Protein AF-A0A0P7V518-F1 (afdb_monomer_lite)

Radius of gyration: 53.75 Å; chains: 1; bounding box: 128×60×140 Å

Foldseek 3Di:
DDDDDDDDDDDDDDDDDDDDDDDDDDDDDDDPPPPCPVVVVVVVVVVVVVVVVVVVVVVVVVVVVVVVVVVVVVVVVVVVVVVVVVVVVVVVVCCVVVQDPVRVVVVVVVVVVVVVVVVVVVVVVVVCVVVPDDDVVVVPPPPPPPDDPDDDDDDDDDDDDDDDDDDDDDPPPDPPPPFDAFDQDPPPRDGHGPPDQARPSRRHGDPD

InterPro domains:
  IPR001876 Zinc finger, RanBP2-type [PS01358] (183-202)
  IPR001876 Zinc finger, RanBP2-type [PS50199] (178-208)
  IPR001876 Zinc finger, RanBP2-type [SM00547] (181-205)
  IPR036443 Zinc finger, RanBP2-type superfamily [SSF90209] (179-206)

Organism: Scleropages formosus (NCBI:txid113540)

pLDDT: mean 72.88, std 23.43, range [31.88, 98.75]
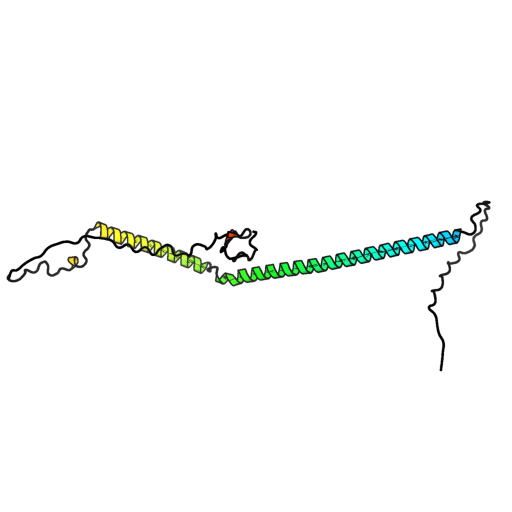
Secondary structure (DSSP, 8-state):
--------PPPPPPPPP-PPP----------S-TTTHHHHHHHHHHHHHHHHHHHHHHHHHHHHHHHHHHHHHHHHHHHHHHHHHHHHHHHHHGGGGS--HHHHHHHHHHHHHHHHHHHHHHHHHHHHHHT----TTGGG-TTTTSPPPSP-----------------------S----PPPEE-TTT--EE-TT-SB-TTT--B---

Sequence (208 aa):
MVDQSEHAATPAPILPISAFPGSVANKIDNVQRRSSSGCDDYAYTQALLLHQRARMERLMKELLLERQKLDQLKGEVNEMEYDALQRRFRRVNSSSLIPRPEEMTRLRGLNRQLQIDIDCTVKETDLLQSRGKFDPKAMNNFYDNIQPGPVVLPKPRKKDGGVSSMRAGRPGPQDEDFEGAQWSCESCTFLNHPALNRCEQCEMPRCT

Structure (mmCIF, N/CA/C/O backbone):
data_AF-A0A0P7V518-F1
#
_entry.id   AF-A0A0P7V518-F1
#
loop_
_atom_site.group_PDB
_atom_site.id
_atom_site.type_symbol
_atom_site.label_atom_id
_atom_site.label_alt_id
_atom_site.label_comp_id
_atom_site.label_asym_id
_atom_site.label_entity_id
_atom_site.label_seq_id
_atom_site.pdbx_PDB_ins_code
_atom_site.Cartn_x
_atom_site.Cartn_y
_atom_site.Cartn_z
_atom_site.occupancy
_atom_site.B_iso_or_equiv
_atom_site.auth_seq_id
_atom_site.auth_comp_id
_atom_site.auth_asym_id
_atom_site.auth_atom_id
_atom_site.pdbx_PDB_model_num
ATOM 1 N N . MET A 1 1 ? 48.181 38.743 -35.788 1.00 36.47 1 MET A N 1
ATOM 2 C CA . MET A 1 1 ? 48.530 37.348 -35.452 1.00 36.47 1 MET A CA 1
ATOM 3 C C . MET A 1 1 ? 47.292 36.512 -35.747 1.00 36.47 1 MET A C 1
ATOM 5 O O . MET A 1 1 ? 46.262 36.852 -35.190 1.00 36.47 1 MET A O 1
ATOM 9 N N . VAL A 1 2 ? 47.300 35.800 -36.883 1.00 37.12 2 VAL A N 1
ATOM 10 C CA . VAL A 1 2 ? 47.268 34.315 -36.995 1.00 37.12 2 VAL A CA 1
ATOM 11 C C . VAL A 1 2 ? 45.862 33.758 -36.689 1.00 37.12 2 VAL A C 1
ATOM 13 O O . VAL A 1 2 ? 45.317 34.110 -35.657 1.00 37.12 2 VAL A O 1
ATOM 16 N N . ASP A 1 3 ? 45.209 32.863 -37.425 1.00 39.12 3 ASP A N 1
ATOM 17 C CA . ASP A 1 3 ? 45.289 32.306 -38.780 1.00 39.12 3 ASP A CA 1
ATOM 18 C C . ASP A 1 3 ? 44.099 31.315 -38.914 1.00 39.12 3 ASP A C 1
ATOM 20 O O . ASP A 1 3 ? 43.620 30.806 -37.905 1.00 39.12 3 ASP A O 1
ATOM 24 N N . GLN A 1 4 ? 43.645 31.096 -40.148 1.00 40.00 4 GLN A N 1
ATOM 25 C CA . GLN A 1 4 ? 43.007 29.909 -40.749 1.00 40.00 4 GLN A CA 1
ATOM 26 C C . GLN A 1 4 ? 41.951 29.018 -40.033 1.00 40.00 4 GLN A C 1
ATOM 28 O O . GLN A 1 4 ? 42.143 28.416 -38.984 1.00 40.00 4 GLN A O 1
ATOM 33 N N . SER A 1 5 ? 40.840 28.874 -40.771 1.00 45.69 5 SER A N 1
ATOM 34 C CA . SER A 1 5 ? 40.034 27.672 -41.057 1.00 45.69 5 SER A CA 1
ATOM 35 C C . SER A 1 5 ? 40.571 26.305 -40.623 1.00 45.69 5 SER A C 1
ATOM 37 O O . SER A 1 5 ? 41.708 25.998 -40.951 1.00 45.69 5 SER A O 1
ATOM 39 N N . GLU A 1 6 ? 39.688 25.410 -40.153 1.00 41.41 6 GLU A N 1
ATOM 40 C CA . GLU A 1 6 ? 39.837 23.972 -40.427 1.00 41.41 6 GLU A CA 1
ATOM 41 C C . GLU A 1 6 ? 38.507 23.196 -40.343 1.00 41.41 6 GLU A C 1
ATOM 43 O O . GLU A 1 6 ? 37.750 23.261 -39.375 1.00 41.41 6 GLU A O 1
ATOM 48 N N . HIS A 1 7 ? 38.209 22.505 -41.444 1.00 45.53 7 HIS A N 1
ATOM 49 C CA . HIS A 1 7 ? 37.038 21.673 -41.683 1.00 45.53 7 HIS A CA 1
ATOM 50 C C . HIS A 1 7 ? 37.066 20.383 -40.853 1.00 45.53 7 HIS A C 1
ATOM 52 O O . HIS A 1 7 ? 38.125 19.844 -40.548 1.00 45.53 7 HIS A O 1
ATOM 58 N N . ALA A 1 8 ? 35.874 19.853 -40.560 1.00 44.69 8 ALA A N 1
ATOM 59 C CA . ALA A 1 8 ? 35.665 18.544 -39.951 1.00 44.69 8 ALA A CA 1
ATOM 60 C C . ALA A 1 8 ? 36.433 17.447 -40.713 1.00 44.69 8 ALA A C 1
ATOM 62 O O . ALA A 1 8 ? 36.041 17.039 -41.807 1.00 44.69 8 ALA A O 1
ATOM 63 N N . ALA A 1 9 ? 37.533 16.984 -40.123 1.00 41.50 9 ALA A N 1
ATOM 64 C CA . ALA A 1 9 ? 38.334 15.896 -40.651 1.00 41.50 9 ALA A CA 1
ATOM 65 C C . ALA A 1 9 ? 37.648 14.553 -40.361 1.00 41.50 9 ALA A C 1
ATOM 67 O O . ALA A 1 9 ? 37.420 14.175 -39.211 1.00 41.50 9 ALA A O 1
ATOM 68 N N . THR A 1 10 ? 37.324 13.821 -41.422 1.00 46.72 10 THR A N 1
ATOM 69 C CA . THR A 1 10 ? 36.982 12.397 -41.382 1.00 46.72 10 THR A CA 1
ATOM 70 C C . THR A 1 10 ? 38.139 11.625 -40.726 1.00 46.72 10 THR A C 1
ATOM 72 O O . THR A 1 10 ? 39.291 11.855 -41.103 1.00 46.72 10 THR A O 1
ATOM 75 N N . PRO A 1 11 ? 37.897 10.715 -39.763 1.00 50.91 11 PRO A N 1
ATOM 76 C CA . PRO A 1 11 ? 38.983 9.977 -39.124 1.00 50.91 11 PRO A CA 1
ATOM 77 C C . PRO A 1 11 ? 39.680 9.052 -40.133 1.00 50.91 11 PRO A C 1
ATOM 79 O O . PRO A 1 11 ? 39.029 8.410 -40.959 1.00 50.91 11 PRO A O 1
ATOM 82 N N . ALA A 1 12 ? 41.013 9.004 -40.066 1.00 51.59 12 ALA A N 1
ATOM 83 C CA . ALA A 1 12 ? 41.844 8.222 -40.977 1.00 51.59 12 ALA A CA 1
ATOM 84 C C . ALA A 1 12 ? 41.547 6.709 -40.871 1.00 51.59 12 ALA A C 1
ATOM 86 O O . ALA A 1 12 ? 41.342 6.199 -39.764 1.00 51.59 12 ALA A O 1
ATOM 87 N N . PRO A 1 13 ? 41.543 5.969 -41.996 1.00 47.56 13 PRO A N 1
ATOM 88 C CA . PRO A 1 13 ? 41.305 4.533 -41.992 1.00 47.56 13 PRO A CA 1
ATOM 89 C C . PRO A 1 13 ? 42.478 3.786 -41.346 1.00 47.56 13 PRO A C 1
ATOM 91 O O . PRO A 1 13 ? 43.646 4.038 -41.646 1.00 47.56 13 PRO A O 1
ATOM 94 N N . ILE A 1 14 ? 42.154 2.843 -40.463 1.00 54.78 14 ILE A N 1
ATOM 95 C CA . ILE A 1 14 ? 43.135 1.983 -39.798 1.00 54.78 14 ILE A CA 1
ATOM 96 C C . ILE A 1 14 ? 43.662 0.971 -40.821 1.00 54.78 14 ILE A C 1
ATOM 98 O O . ILE A 1 14 ? 42.887 0.233 -41.431 1.00 54.78 14 ILE A O 1
ATOM 102 N N . LEU A 1 15 ? 44.983 0.953 -41.016 1.00 57.69 15 LEU A N 1
ATOM 103 C CA . LEU A 1 15 ? 45.647 0.057 -41.961 1.00 57.69 15 LEU A CA 1
ATOM 104 C C . LEU A 1 15 ? 45.722 -1.383 -41.414 1.00 57.69 15 LEU A C 1
ATOM 106 O O . LEU A 1 15 ? 45.972 -1.569 -40.220 1.00 57.69 15 LEU A O 1
ATOM 110 N N . PRO A 1 16 ? 45.546 -2.409 -42.266 1.00 48.16 16 PRO A N 1
ATOM 111 C CA . PRO A 1 16 ? 45.663 -3.804 -41.858 1.00 48.16 16 PRO A CA 1
ATOM 112 C C . PRO A 1 16 ? 47.120 -4.189 -41.563 1.00 48.16 16 PRO A C 1
ATOM 114 O O . PRO A 1 16 ? 48.046 -3.794 -42.271 1.00 48.16 16 PRO A O 1
ATOM 117 N N . ILE A 1 17 ? 47.306 -4.994 -40.516 1.00 50.00 17 ILE A N 1
ATOM 118 C CA . ILE A 1 17 ? 48.605 -5.515 -40.075 1.00 50.00 17 ILE A CA 1
ATOM 119 C C . ILE A 1 17 ? 49.143 -6.476 -41.145 1.00 50.00 17 ILE A C 1
ATOM 121 O O . ILE A 1 17 ? 48.515 -7.487 -41.459 1.00 50.00 17 ILE A O 1
ATOM 125 N N . SER A 1 18 ? 50.308 -6.158 -41.710 1.00 46.97 18 SER A N 1
ATOM 126 C CA . SER A 1 18 ? 51.003 -6.970 -42.708 1.00 46.97 18 SER A CA 1
ATOM 127 C C . SER A 1 18 ? 51.513 -8.281 -42.098 1.00 46.97 18 SER A C 1
ATOM 129 O O . SER A 1 18 ? 52.390 -8.289 -41.236 1.00 46.97 18 SER A O 1
ATOM 131 N N . ALA A 1 19 ? 50.973 -9.408 -42.567 1.00 47.00 19 ALA A N 1
ATOM 132 C CA . ALA A 1 19 ? 51.514 -10.734 -42.286 1.00 47.00 19 ALA A CA 1
ATOM 133 C C . ALA A 1 19 ? 52.737 -11.019 -43.181 1.00 47.00 19 ALA A C 1
ATOM 135 O O . ALA A 1 19 ? 52.741 -10.714 -44.374 1.00 47.00 19 ALA A O 1
ATOM 136 N N . PHE A 1 20 ? 53.775 -11.595 -42.573 1.00 42.12 20 PHE A N 1
ATOM 137 C CA . PHE A 1 20 ? 55.051 -11.988 -43.179 1.00 42.12 20 PHE A CA 1
ATOM 138 C C . PHE A 1 20 ? 54.902 -12.961 -44.372 1.00 42.12 20 PHE A C 1
ATOM 140 O O . PHE A 1 20 ? 53.931 -13.719 -44.428 1.00 42.12 20 PHE A O 1
ATOM 147 N N . PRO A 1 21 ? 55.866 -12.991 -45.320 1.00 44.56 21 PRO A N 1
ATOM 148 C CA . PRO A 1 21 ? 55.728 -13.736 -46.566 1.00 44.56 21 PRO A CA 1
ATOM 149 C C . PRO A 1 21 ? 56.093 -15.217 -46.392 1.00 44.56 21 PRO A C 1
ATOM 151 O O . PRO A 1 21 ? 57.233 -15.563 -46.089 1.00 44.56 21 PRO A O 1
ATOM 154 N N . GLY A 1 22 ? 55.124 -16.094 -46.652 1.00 36.31 22 GLY A N 1
ATOM 155 C CA . GLY A 1 22 ? 55.308 -17.536 -46.794 1.00 36.31 22 GLY A CA 1
ATOM 156 C C . GLY A 1 22 ? 54.637 -18.018 -48.077 1.00 36.31 22 GLY A C 1
ATOM 157 O O . GLY A 1 22 ? 53.417 -18.007 -48.192 1.00 36.31 22 GLY A O 1
ATOM 158 N N . SER A 1 23 ? 55.465 -18.384 -49.050 1.00 43.69 23 SER A N 1
ATOM 159 C CA . SER A 1 23 ? 55.129 -18.907 -50.376 1.00 43.69 23 SER A CA 1
ATOM 160 C C . SER A 1 23 ? 54.177 -20.109 -50.347 1.00 43.69 23 SER A C 1
ATOM 162 O O . SER A 1 23 ? 54.466 -21.075 -49.653 1.00 43.69 23 SER A O 1
ATOM 164 N N . VAL A 1 24 ? 53.122 -20.087 -51.172 1.00 39.03 24 VAL A N 1
ATOM 165 C CA . VAL A 1 24 ? 52.715 -21.213 -52.038 1.00 39.03 24 VAL A CA 1
ATOM 166 C C . VAL A 1 24 ? 51.761 -20.708 -53.124 1.00 39.03 24 VAL A C 1
ATOM 168 O O . VAL A 1 24 ? 50.647 -20.260 -52.863 1.00 39.03 24 VAL A O 1
ATOM 171 N N . ALA A 1 25 ? 52.225 -20.779 -54.368 1.00 46.59 25 ALA A N 1
ATOM 172 C CA . ALA A 1 25 ? 51.421 -20.562 -55.558 1.00 46.59 25 ALA A CA 1
ATOM 173 C C . ALA A 1 25 ? 50.495 -21.764 -55.793 1.00 46.59 25 ALA A C 1
ATOM 175 O O . ALA A 1 25 ? 50.970 -22.894 -55.827 1.00 46.59 25 ALA A O 1
ATOM 176 N N . ASN A 1 26 ? 49.205 -21.521 -56.034 1.00 42.69 26 ASN A N 1
ATOM 177 C CA . ASN A 1 26 ? 48.362 -22.440 -56.795 1.00 42.69 26 ASN A CA 1
ATOM 178 C C . ASN A 1 26 ? 47.352 -21.656 -57.640 1.00 42.69 26 ASN A C 1
ATOM 180 O O . ASN A 1 26 ? 46.538 -20.883 -57.136 1.00 42.69 26 ASN A O 1
ATOM 184 N N . LYS A 1 27 ? 47.467 -21.860 -58.956 1.00 51.84 27 LYS A N 1
ATOM 185 C CA . LYS A 1 27 ? 46.549 -21.402 -59.999 1.00 51.84 27 LYS A CA 1
ATOM 186 C C . LYS A 1 27 ? 45.196 -22.092 -59.824 1.00 51.84 27 LYS A C 1
ATOM 188 O O . LYS A 1 27 ? 45.117 -23.311 -59.928 1.00 51.84 27 LYS A O 1
ATOM 193 N N . ILE A 1 28 ? 44.144 -21.300 -59.642 1.00 47.38 28 ILE A N 1
ATOM 194 C CA . ILE A 1 28 ? 42.779 -21.675 -60.015 1.00 47.38 28 ILE A CA 1
ATOM 195 C C . ILE A 1 28 ? 42.291 -20.574 -60.950 1.00 47.38 28 ILE A C 1
ATOM 197 O O . ILE A 1 28 ? 42.140 -19.416 -60.551 1.00 47.38 28 ILE A O 1
ATOM 201 N N . ASP A 1 29 ? 42.134 -20.952 -62.213 1.00 45.19 29 ASP A N 1
ATOM 202 C CA . ASP A 1 29 ? 41.640 -20.104 -63.281 1.00 45.19 29 ASP A CA 1
ATOM 203 C C . ASP A 1 29 ? 40.157 -19.766 -63.077 1.00 45.19 29 ASP A C 1
ATOM 205 O O . ASP A 1 29 ? 39.310 -20.622 -62.835 1.00 45.19 29 ASP A O 1
ATOM 209 N N . ASN A 1 30 ? 39.882 -18.476 -63.249 1.00 48.00 30 ASN A N 1
ATOM 210 C CA . ASN A 1 30 ? 38.660 -17.923 -63.813 1.00 48.00 30 ASN A CA 1
ATOM 211 C C . ASN A 1 30 ? 37.329 -18.141 -63.062 1.00 48.00 30 ASN A C 1
ATOM 213 O O . ASN A 1 30 ? 36.428 -18.845 -63.509 1.00 48.00 30 ASN A O 1
ATOM 217 N N . VAL A 1 31 ? 37.126 -17.338 -62.015 1.00 45.62 31 VAL A N 1
ATOM 218 C CA . VAL A 1 31 ? 35.856 -16.611 -61.894 1.00 45.62 31 VAL A CA 1
ATOM 219 C C . VAL A 1 31 ? 36.172 -15.136 -62.090 1.00 45.62 31 VAL A C 1
ATOM 221 O O . VAL A 1 31 ? 36.861 -14.515 -61.279 1.00 45.62 31 VAL A O 1
ATOM 224 N N . GLN A 1 32 ? 35.653 -14.590 -63.183 1.00 48.69 32 GLN A N 1
ATOM 225 C CA . GLN A 1 32 ? 35.438 -13.171 -63.441 1.00 48.69 32 GLN A CA 1
ATOM 226 C C . GLN A 1 32 ? 34.686 -12.526 -62.252 1.00 48.69 32 GLN A C 1
ATOM 228 O O . GLN A 1 32 ? 33.473 -12.351 -62.284 1.00 48.69 32 GLN A O 1
ATOM 233 N N . ARG A 1 33 ? 35.380 -12.241 -61.143 1.00 53.81 33 ARG A N 1
ATOM 234 C CA . ARG A 1 33 ? 34.836 -11.546 -59.955 1.00 53.81 33 ARG A CA 1
ATOM 235 C C . ARG A 1 33 ? 35.896 -10.706 -59.236 1.00 53.81 33 ARG A C 1
ATOM 237 O O . ARG A 1 33 ? 35.821 -10.459 -58.036 1.00 53.81 33 ARG A O 1
ATOM 244 N N . ARG A 1 34 ? 36.933 -10.271 -59.947 1.00 54.53 34 ARG A N 1
ATOM 245 C CA . ARG A 1 34 ? 38.082 -9.580 -59.344 1.00 54.53 34 ARG A CA 1
ATOM 246 C C . ARG A 1 34 ? 37.994 -8.073 -59.541 1.00 54.53 34 ARG A C 1
ATOM 248 O O . ARG A 1 34 ? 38.766 -7.479 -60.276 1.00 54.53 34 ARG A O 1
ATOM 255 N N . SER A 1 35 ? 37.004 -7.486 -58.875 1.00 48.03 35 SER A N 1
ATOM 256 C CA . SER A 1 35 ? 36.963 -6.069 -58.460 1.00 48.03 35 SER A CA 1
ATOM 257 C C . SER A 1 35 ? 36.000 -5.837 -57.272 1.00 48.03 35 SER A C 1
ATOM 259 O O . SER A 1 35 ? 36.037 -4.773 -56.674 1.00 48.03 35 SER A O 1
ATOM 261 N N . SER A 1 36 ? 35.178 -6.833 -56.888 1.00 54.94 36 SER A N 1
ATOM 262 C CA . SER A 1 36 ? 34.134 -6.718 -55.843 1.00 54.94 36 SER A CA 1
ATOM 263 C C . SER A 1 36 ? 34.546 -7.206 -54.446 1.00 54.94 36 SER A C 1
ATOM 265 O O . SER A 1 36 ? 33.966 -6.773 -53.461 1.00 54.94 36 SER A O 1
ATOM 267 N N . SER A 1 37 ? 35.555 -8.080 -54.325 1.00 58.03 37 SER A N 1
ATOM 268 C CA . SER A 1 37 ? 35.810 -8.819 -53.069 1.00 58.03 37 SER A CA 1
ATOM 269 C C . SER A 1 37 ? 36.068 -7.926 -51.848 1.00 58.03 37 SER A C 1
ATOM 271 O O . SER A 1 37 ? 35.628 -8.259 -50.759 1.00 58.03 37 SER A O 1
ATOM 273 N N . GLY A 1 38 ? 36.739 -6.782 -52.020 1.00 61.03 38 GLY A N 1
ATOM 274 C CA . GLY A 1 38 ? 36.937 -5.826 -50.923 1.00 61.03 38 GLY A CA 1
ATOM 275 C C . GLY A 1 38 ? 35.704 -4.962 -50.625 1.00 61.03 38 GLY A C 1
ATOM 276 O O . GLY A 1 38 ? 35.547 -4.483 -49.506 1.00 61.03 38 GLY A O 1
ATOM 277 N N . CYS A 1 39 ? 34.821 -4.776 -51.612 1.00 65.56 39 CYS A N 1
ATOM 278 C CA . CYS A 1 39 ? 33.558 -4.054 -51.452 1.00 65.56 39 CYS A CA 1
ATOM 279 C C . CYS A 1 39 ? 32.549 -4.892 -50.653 1.00 65.56 39 CYS A C 1
ATOM 281 O O . CYS A 1 39 ? 31.905 -4.372 -49.746 1.00 65.56 39 CYS A O 1
ATOM 283 N N . ASP A 1 40 ? 32.472 -6.195 -50.939 1.00 79.88 40 ASP A N 1
ATOM 284 C CA . ASP A 1 40 ? 31.583 -7.129 -50.242 1.00 79.88 40 ASP A CA 1
ATOM 285 C C . ASP A 1 40 ? 31.983 -7.298 -48.761 1.00 79.88 40 ASP A C 1
ATOM 287 O O . ASP A 1 40 ? 31.123 -7.244 -47.880 1.00 79.88 40 ASP A O 1
ATOM 291 N N . ASP A 1 41 ? 33.286 -7.388 -48.462 1.00 88.06 41 ASP A N 1
ATOM 292 C CA . ASP A 1 41 ? 33.800 -7.450 -47.083 1.00 88.06 41 ASP A CA 1
ATOM 293 C C . ASP A 1 41 ? 33.546 -6.146 -46.301 1.00 88.06 41 ASP A C 1
ATOM 295 O O . ASP A 1 41 ? 33.203 -6.168 -45.110 1.00 88.06 41 ASP A O 1
ATOM 299 N N . TYR A 1 42 ? 33.661 -4.993 -46.969 1.00 91.06 42 TYR A N 1
ATOM 300 C CA . TYR A 1 42 ? 33.338 -3.691 -46.383 1.00 91.06 42 TYR A CA 1
ATOM 301 C C . TYR A 1 42 ? 31.834 -3.552 -46.109 1.00 91.06 42 TYR A C 1
ATOM 303 O O . TYR A 1 42 ? 31.442 -3.153 -45.011 1.00 91.06 42 TYR A O 1
ATOM 311 N N . ALA A 1 43 ? 30.984 -3.943 -47.064 1.00 89.38 43 ALA A N 1
ATOM 312 C CA . ALA A 1 43 ? 29.532 -3.934 -46.910 1.00 89.38 43 ALA A CA 1
ATOM 313 C C . ALA A 1 43 ? 29.074 -4.864 -45.775 1.00 89.38 43 ALA A C 1
ATOM 315 O O . ALA A 1 43 ? 28.234 -4.476 -44.960 1.00 89.38 43 ALA A O 1
ATOM 316 N N . TYR A 1 44 ? 29.668 -6.057 -45.670 1.00 91.50 44 TYR A N 1
ATOM 317 C CA . TYR A 1 44 ? 29.410 -6.992 -44.577 1.00 91.50 44 TYR A CA 1
ATOM 318 C C . TYR A 1 44 ? 29.786 -6.396 -43.216 1.00 91.50 44 TYR A C 1
ATOM 320 O O . TYR A 1 44 ? 28.973 -6.386 -42.287 1.00 91.50 44 TYR A O 1
ATOM 328 N N . THR A 1 45 ? 30.992 -5.836 -43.107 1.00 94.88 45 THR A N 1
ATOM 329 C CA . THR A 1 45 ? 31.467 -5.214 -41.864 1.00 94.88 45 THR A CA 1
ATOM 330 C C . THR A 1 45 ? 30.584 -4.028 -41.469 1.00 94.88 45 THR A C 1
ATOM 332 O O . THR A 1 45 ? 30.191 -3.896 -40.307 1.00 94.88 45 THR A O 1
ATOM 335 N N . GLN A 1 46 ? 30.189 -3.201 -42.439 1.00 95.44 46 GLN A N 1
ATOM 336 C CA . GLN A 1 46 ? 29.295 -2.070 -42.217 1.00 95.44 46 GLN A CA 1
ATOM 337 C C . GLN A 1 46 ? 27.906 -2.519 -41.736 1.00 95.44 46 GLN A C 1
ATOM 339 O O . GLN A 1 46 ? 27.367 -1.925 -40.797 1.00 95.44 46 GLN A O 1
ATOM 344 N N . ALA A 1 47 ? 27.339 -3.572 -42.330 1.00 93.38 47 ALA A N 1
ATOM 345 C CA . ALA A 1 47 ? 26.055 -4.138 -41.922 1.00 93.38 47 ALA A CA 1
ATOM 346 C C . ALA A 1 47 ? 26.108 -4.728 -40.504 1.00 93.38 47 ALA A C 1
ATOM 348 O O . ALA A 1 47 ? 25.193 -4.505 -39.705 1.00 93.38 47 ALA A O 1
ATOM 349 N N . LEU A 1 48 ? 27.196 -5.424 -40.159 1.00 97.12 48 LEU A N 1
ATOM 350 C CA . LEU A 1 48 ? 27.404 -5.982 -38.824 1.00 97.12 48 LEU A CA 1
ATOM 351 C C . LEU A 1 48 ? 27.455 -4.883 -37.756 1.00 97.12 48 LEU A C 1
ATOM 353 O O . LEU A 1 48 ? 26.763 -4.982 -36.742 1.00 97.12 48 LEU A O 1
ATOM 357 N N . LEU A 1 49 ? 28.226 -3.819 -37.992 1.00 97.50 49 LEU A N 1
ATOM 358 C CA . LEU A 1 49 ? 28.334 -2.692 -37.060 1.00 97.50 49 LEU A CA 1
ATOM 359 C C . LEU A 1 49 ? 26.996 -1.968 -36.876 1.00 97.50 49 LEU A C 1
ATOM 361 O O . LEU A 1 49 ? 26.632 -1.623 -35.751 1.00 97.50 49 LEU A O 1
ATOM 365 N N . LEU A 1 50 ? 26.235 -1.776 -37.958 1.00 97.38 50 LEU A N 1
ATOM 366 C CA . LEU A 1 50 ? 24.890 -1.199 -37.886 1.00 97.38 50 LEU A CA 1
ATOM 367 C C . LEU A 1 50 ? 23.946 -2.080 -37.062 1.00 97.38 50 LEU A C 1
ATOM 369 O O . LEU A 1 50 ? 23.237 -1.572 -36.193 1.00 97.38 50 LEU A O 1
ATOM 373 N N . HIS A 1 51 ? 23.970 -3.398 -37.278 1.00 97.00 51 HIS A N 1
ATOM 374 C CA . HIS A 1 51 ? 23.161 -4.337 -36.504 1.00 97.00 51 HIS A CA 1
ATOM 375 C C . HIS A 1 51 ? 23.532 -4.322 -35.015 1.00 97.00 51 HIS A C 1
ATOM 377 O O . HIS A 1 51 ? 22.651 -4.270 -34.154 1.00 97.00 51 HIS A O 1
ATOM 383 N N . GLN A 1 52 ? 24.830 -4.343 -34.700 1.00 98.06 52 GLN A N 1
ATOM 384 C CA . GLN A 1 52 ? 25.323 -4.285 -33.324 1.00 98.06 52 GLN A CA 1
ATOM 385 C C . GLN A 1 52 ? 24.915 -2.979 -32.636 1.00 98.06 52 GLN A C 1
ATOM 387 O O . GLN A 1 52 ? 24.419 -3.022 -31.509 1.00 98.06 52 GLN A O 1
ATOM 392 N N . ARG A 1 53 ? 25.036 -1.836 -33.326 1.00 97.81 53 ARG A N 1
ATOM 393 C CA . ARG A 1 53 ? 24.577 -0.537 -32.816 1.00 97.81 53 ARG A CA 1
ATOM 394 C C . ARG A 1 53 ? 23.075 -0.546 -32.541 1.00 97.81 53 ARG A C 1
ATOM 396 O O . ARG A 1 53 ? 22.675 -0.236 -31.426 1.00 97.81 53 ARG A O 1
ATOM 403 N N . ALA A 1 54 ? 22.259 -0.978 -33.501 1.00 97.75 54 ALA A N 1
ATOM 404 C CA . ALA A 1 54 ? 20.808 -1.041 -33.330 1.00 97.75 54 ALA A CA 1
ATOM 405 C C . ALA A 1 54 ? 20.401 -1.972 -32.174 1.00 97.75 54 ALA A C 1
ATOM 407 O O . ALA A 1 54 ? 19.466 -1.689 -31.425 1.00 97.75 54 ALA A O 1
ATOM 408 N N . ARG A 1 55 ? 21.116 -3.091 -31.985 1.00 98.25 55 ARG A N 1
ATOM 409 C CA . ARG A 1 55 ? 20.902 -3.984 -30.839 1.00 98.25 55 ARG A CA 1
ATOM 410 C C . ARG A 1 55 ? 21.249 -3.298 -29.519 1.00 98.25 55 ARG A C 1
ATOM 412 O O . ARG A 1 55 ? 20.466 -3.403 -28.580 1.00 98.25 55 ARG A O 1
ATOM 419 N N . MET A 1 56 ? 22.386 -2.612 -29.453 1.00 98.19 56 MET A N 1
ATOM 420 C CA . MET A 1 56 ? 22.809 -1.873 -28.264 1.00 98.19 56 MET A CA 1
ATOM 421 C C . MET A 1 56 ? 21.816 -0.759 -27.913 1.00 98.19 56 MET A C 1
ATOM 423 O O . MET A 1 56 ? 21.422 -0.650 -26.758 1.00 98.19 56 MET A O 1
ATOM 427 N N . GLU A 1 57 ? 21.340 0.001 -28.899 1.00 98.44 57 GLU A N 1
ATOM 428 C CA . GLU A 1 57 ? 20.336 1.056 -28.705 1.00 98.44 57 GLU A CA 1
ATOM 429 C C . GLU A 1 57 ? 19.015 0.503 -28.152 1.00 98.44 57 GLU A C 1
ATOM 431 O O . GLU A 1 57 ? 18.451 1.072 -27.216 1.00 98.44 57 GLU A O 1
ATOM 436 N N . ARG A 1 58 ? 18.540 -0.639 -28.672 1.00 98.50 58 ARG A N 1
ATOM 437 C CA . ARG A 1 58 ? 17.343 -1.309 -28.133 1.00 98.50 58 ARG A CA 1
ATOM 438 C C . ARG A 1 58 ? 17.535 -1.747 -26.684 1.00 98.50 58 ARG A C 1
ATOM 440 O O . ARG A 1 58 ? 16.697 -1.424 -25.850 1.00 98.50 58 ARG A O 1
ATOM 447 N N . LEU A 1 59 ? 18.652 -2.408 -26.379 1.00 98.56 59 LEU A N 1
ATOM 448 C CA . LEU A 1 59 ? 18.956 -2.860 -25.018 1.00 98.56 59 LEU A CA 1
ATOM 449 C C . LEU A 1 59 ? 19.095 -1.688 -24.041 1.00 98.56 59 LEU A C 1
ATOM 451 O O . LEU A 1 59 ? 18.596 -1.762 -22.924 1.00 98.56 59 LEU A O 1
ATOM 455 N N . MET A 1 60 ? 19.722 -0.585 -24.457 1.00 98.44 60 MET A N 1
ATOM 456 C CA . MET A 1 60 ? 19.806 0.629 -23.640 1.00 98.44 60 MET A CA 1
ATOM 457 C C . MET A 1 60 ? 18.422 1.214 -23.347 1.00 98.44 60 MET A C 1
ATOM 459 O O . MET A 1 60 ? 18.157 1.629 -22.219 1.00 98.44 60 MET A O 1
ATOM 463 N N . LYS A 1 61 ? 17.526 1.228 -24.341 1.00 98.56 61 LYS A N 1
ATOM 464 C CA . LYS A 1 61 ? 16.149 1.701 -24.164 1.00 98.56 61 LYS A CA 1
ATOM 465 C C . LYS A 1 61 ? 15.356 0.798 -23.218 1.00 98.56 61 LYS A C 1
ATOM 467 O O . LYS A 1 61 ? 14.661 1.308 -22.345 1.00 98.56 61 LYS A O 1
ATOM 472 N N . GLU A 1 62 ? 15.477 -0.519 -23.364 1.00 98.44 62 GLU A N 1
ATOM 473 C CA . GLU A 1 62 ? 14.851 -1.496 -22.464 1.00 98.44 62 GLU A CA 1
ATOM 474 C C . GLU A 1 62 ? 15.362 -1.343 -21.028 1.00 98.44 62 GLU A C 1
ATOM 476 O O . GLU A 1 62 ? 14.560 -1.238 -20.105 1.00 98.44 62 GLU A O 1
ATOM 481 N N . LEU A 1 63 ? 16.681 -1.224 -20.841 1.00 98.56 63 LEU A N 1
ATOM 482 C CA . LEU A 1 63 ? 17.296 -0.994 -19.532 1.00 98.56 63 LEU A CA 1
ATOM 483 C C . LEU A 1 63 ? 16.753 0.277 -18.863 1.00 98.56 63 LEU A C 1
ATOM 485 O O . LEU A 1 63 ? 16.453 0.269 -17.670 1.00 98.56 63 LEU A O 1
ATOM 489 N N . LEU A 1 64 ? 16.622 1.369 -19.621 1.00 98.56 64 LEU A N 1
ATOM 490 C CA . LEU A 1 64 ? 16.086 2.628 -19.108 1.00 98.56 64 LEU A CA 1
ATOM 491 C C . LEU A 1 64 ? 14.630 2.471 -18.648 1.00 98.56 64 LEU A C 1
ATOM 493 O O . LEU A 1 64 ? 14.279 2.948 -17.570 1.00 98.56 64 LEU A O 1
ATOM 497 N N . LEU A 1 65 ? 13.802 1.788 -19.445 1.00 98.56 65 LEU A N 1
ATOM 498 C CA . LEU A 1 65 ? 12.400 1.530 -19.114 1.00 98.56 65 LEU A CA 1
ATOM 499 C C . LEU A 1 65 ? 12.268 0.632 -17.882 1.00 98.56 65 LEU A C 1
ATOM 501 O O . LEU A 1 65 ? 11.469 0.932 -16.999 1.00 98.56 65 LEU A O 1
ATOM 505 N N . GLU A 1 66 ? 13.064 -0.431 -17.781 1.00 98.44 66 GLU A N 1
ATOM 506 C CA . GLU A 1 66 ? 13.061 -1.303 -16.602 1.00 98.44 66 GLU A CA 1
ATOM 507 C C . GLU A 1 66 ? 13.544 -0.569 -15.348 1.00 98.44 66 GLU A C 1
ATOM 509 O O . GLU A 1 66 ? 12.952 -0.715 -14.279 1.00 98.44 66 GLU A O 1
ATOM 514 N N . ARG A 1 67 ? 14.552 0.304 -15.468 1.00 98.56 67 ARG A N 1
ATOM 515 C CA . ARG A 1 67 ? 14.979 1.165 -14.358 1.00 98.56 67 ARG A CA 1
ATOM 516 C C . ARG A 1 67 ? 13.862 2.111 -13.916 1.00 98.56 67 ARG A C 1
ATOM 518 O O . ARG A 1 67 ? 13.632 2.246 -12.720 1.00 98.56 67 ARG A O 1
ATOM 525 N N . GLN A 1 68 ? 13.147 2.724 -14.859 1.00 98.75 68 GLN A N 1
ATOM 526 C CA . GLN A 1 68 ? 12.014 3.597 -14.549 1.00 98.75 68 GLN A CA 1
ATOM 527 C C . GLN A 1 68 ? 10.885 2.837 -13.837 1.00 98.75 68 GLN A C 1
ATOM 529 O O . GLN A 1 68 ? 10.369 3.324 -12.834 1.00 98.75 68 GLN A O 1
ATOM 534 N N . LYS A 1 69 ? 10.529 1.636 -14.313 1.00 98.56 69 LYS A N 1
ATOM 535 C CA . LYS A 1 69 ? 9.533 0.774 -13.655 1.00 98.56 69 LYS A CA 1
ATOM 536 C C . LYS A 1 69 ? 9.961 0.389 -12.243 1.00 98.56 69 LYS A C 1
ATOM 538 O O . LYS A 1 69 ? 9.144 0.404 -11.329 1.00 98.56 69 LYS A O 1
ATOM 543 N N . LEU A 1 70 ? 11.240 0.062 -12.058 1.00 98.62 70 LEU A N 1
ATOM 544 C CA . LEU A 1 70 ? 11.788 -0.262 -10.746 1.00 98.62 70 LEU A CA 1
ATOM 545 C C . LEU A 1 70 ? 11.681 0.929 -9.789 1.00 98.62 70 LEU A C 1
ATOM 547 O O . LEU A 1 70 ? 11.287 0.750 -8.640 1.00 98.62 70 LEU A O 1
ATOM 551 N N . ASP A 1 71 ? 12.027 2.132 -10.248 1.00 98.62 71 ASP A N 1
ATOM 552 C CA . ASP A 1 71 ? 11.936 3.347 -9.437 1.00 98.62 71 ASP A CA 1
ATOM 553 C C . ASP A 1 71 ? 10.474 3.679 -9.086 1.00 98.62 71 ASP A C 1
ATOM 555 O O . ASP A 1 71 ? 10.190 4.056 -7.949 1.00 98.62 71 ASP A O 1
ATOM 559 N N . GLN A 1 72 ? 9.535 3.447 -10.009 1.00 98.56 72 GLN A N 1
ATOM 560 C CA . GLN A 1 72 ? 8.103 3.567 -9.738 1.00 98.56 72 GLN A CA 1
ATOM 561 C C . GLN A 1 72 ? 7.636 2.567 -8.670 1.00 98.56 72 GLN A C 1
ATOM 563 O O . GLN A 1 72 ? 7.035 2.974 -7.679 1.00 98.56 72 GLN A O 1
ATOM 568 N N . LEU A 1 73 ? 7.959 1.279 -8.827 1.00 98.56 73 LEU A N 1
ATOM 569 C CA . LEU A 1 73 ? 7.551 0.241 -7.878 1.00 98.56 73 LEU A CA 1
ATOM 570 C C . LEU A 1 73 ? 8.146 0.479 -6.485 1.00 98.56 73 LEU A C 1
ATOM 572 O O . LEU A 1 73 ? 7.469 0.280 -5.481 1.00 98.56 73 LEU A O 1
ATOM 576 N N . LYS A 1 74 ? 9.398 0.946 -6.406 1.00 98.56 74 LYS A N 1
ATOM 577 C CA . LYS A 1 74 ? 10.004 1.370 -5.136 1.00 98.56 74 LYS A CA 1
ATOM 578 C C . LYS A 1 74 ? 9.207 2.491 -4.476 1.00 98.56 74 LYS A C 1
ATOM 580 O O . LYS A 1 74 ? 9.008 2.443 -3.267 1.00 98.56 74 LYS A O 1
ATOM 585 N N . GLY A 1 75 ? 8.758 3.476 -5.257 1.00 98.62 75 GLY A N 1
ATOM 586 C CA . GLY A 1 75 ? 7.883 4.541 -4.772 1.00 98.62 75 GLY A CA 1
ATOM 587 C C . GLY A 1 75 ? 6.566 3.991 -4.224 1.00 98.62 75 GLY A C 1
ATOM 588 O O . GLY A 1 75 ? 6.211 4.284 -3.089 1.00 98.62 75 GLY A O 1
ATOM 589 N N . GLU A 1 76 ? 5.887 3.133 -4.984 1.00 98.38 76 GLU A N 1
ATOM 590 C CA . GLU A 1 76 ? 4.618 2.513 -4.575 1.00 98.38 76 GLU A CA 1
ATOM 591 C C . GLU A 1 76 ? 4.761 1.682 -3.291 1.00 98.38 76 GLU A C 1
ATOM 593 O O . GLU A 1 76 ? 3.944 1.804 -2.379 1.00 98.38 76 GLU A O 1
ATOM 598 N N . VAL A 1 77 ? 5.824 0.878 -3.177 1.00 98.50 77 VAL A N 1
ATOM 599 C CA . VAL A 1 77 ? 6.119 0.109 -1.958 1.00 98.50 77 VAL A CA 1
ATOM 600 C C . VAL A 1 77 ? 6.376 1.034 -0.773 1.00 98.50 77 VAL A C 1
ATOM 602 O O . VAL A 1 77 ? 5.798 0.817 0.288 1.00 98.50 77 VAL A O 1
ATOM 605 N N . ASN A 1 78 ? 7.175 2.085 -0.952 1.00 98.44 78 ASN A N 1
ATOM 606 C CA . ASN A 1 78 ? 7.462 3.044 0.111 1.00 98.44 78 ASN A CA 1
ATOM 607 C C . ASN A 1 78 ? 6.186 3.743 0.619 1.00 98.44 78 ASN A C 1
ATOM 609 O O . ASN A 1 78 ? 6.004 3.889 1.827 1.00 98.44 78 ASN A O 1
ATOM 613 N N . GLU A 1 79 ? 5.272 4.120 -0.280 1.00 98.25 79 GLU A N 1
ATOM 614 C CA . GLU A 1 79 ? 3.971 4.690 0.096 1.00 98.25 79 GLU A CA 1
ATOM 615 C C . GLU A 1 79 ? 3.096 3.679 0.853 1.00 98.25 79 GLU A C 1
ATOM 617 O O . GLU A 1 79 ? 2.531 4.007 1.899 1.00 98.25 79 GLU A O 1
ATOM 622 N N . MET A 1 80 ? 3.019 2.427 0.384 1.00 97.38 80 MET A N 1
ATOM 623 C CA . MET A 1 80 ? 2.277 1.369 1.084 1.00 97.38 80 MET A CA 1
ATOM 624 C C . MET A 1 80 ? 2.840 1.095 2.484 1.00 97.38 80 MET A C 1
ATOM 626 O O . MET A 1 80 ? 2.077 0.905 3.435 1.00 97.38 80 MET A O 1
ATOM 630 N N . GLU A 1 81 ? 4.165 1.071 2.630 1.00 97.06 81 GLU A N 1
ATOM 631 C CA . GLU A 1 81 ? 4.838 0.889 3.917 1.00 97.06 81 GLU A CA 1
ATOM 632 C C . GLU A 1 81 ? 4.556 2.058 4.865 1.00 97.06 81 GLU A C 1
ATOM 634 O O . GLU A 1 81 ? 4.223 1.840 6.036 1.00 97.06 81 GLU A O 1
ATOM 639 N N . TYR A 1 82 ? 4.617 3.292 4.358 1.00 97.31 82 TYR A N 1
ATOM 640 C CA . TYR A 1 82 ? 4.276 4.490 5.118 1.00 97.31 82 TYR A CA 1
ATOM 641 C C . TYR A 1 82 ? 2.827 4.448 5.622 1.00 97.31 82 TYR A C 1
ATOM 643 O O . TYR A 1 82 ? 2.567 4.639 6.812 1.00 97.31 82 TYR A O 1
ATOM 651 N N . ASP A 1 83 ? 1.883 4.116 4.746 1.00 96.25 83 ASP A N 1
ATOM 652 C CA . ASP A 1 83 ? 0.462 4.006 5.068 1.00 96.25 83 ASP A CA 1
ATOM 653 C C . ASP A 1 83 ? 0.187 2.865 6.074 1.00 96.25 83 ASP A C 1
ATOM 655 O O . ASP A 1 83 ? -0.556 3.027 7.048 1.00 96.25 83 ASP A O 1
ATOM 659 N N . ALA A 1 84 ? 0.855 1.715 5.939 1.00 94.06 84 ALA A N 1
ATOM 660 C CA . ALA A 1 84 ? 0.781 0.628 6.919 1.00 94.06 84 ALA A CA 1
ATOM 661 C C . ALA A 1 84 ? 1.300 1.049 8.308 1.00 94.06 84 ALA A C 1
ATOM 663 O O . ALA A 1 84 ? 0.661 0.751 9.330 1.00 94.06 84 ALA A O 1
ATOM 664 N N . LEU A 1 85 ? 2.426 1.770 8.358 1.00 94.31 85 LEU A N 1
ATOM 665 C CA . LEU A 1 85 ? 2.976 2.339 9.591 1.00 94.31 85 LEU A CA 1
ATOM 666 C C . LEU A 1 85 ? 2.026 3.372 10.202 1.00 94.31 85 LEU A C 1
ATOM 668 O O . LEU A 1 85 ? 1.764 3.323 11.408 1.00 94.31 85 LEU A O 1
ATOM 672 N N . GLN A 1 86 ? 1.443 4.253 9.389 1.00 92.25 86 GLN A N 1
ATOM 673 C CA . GLN A 1 86 ? 0.492 5.260 9.846 1.00 92.25 86 GLN A CA 1
ATOM 674 C C . GLN A 1 86 ? -0.779 4.614 10.410 1.00 92.25 86 GLN A C 1
ATOM 676 O O . GLN A 1 86 ? -1.217 4.981 11.504 1.00 92.25 86 GLN A O 1
ATOM 681 N N . ARG A 1 87 ? -1.337 3.593 9.743 1.00 89.88 87 ARG A N 1
ATOM 682 C CA . ARG A 1 87 ? -2.467 2.813 10.279 1.00 89.88 87 ARG A CA 1
ATOM 683 C C . ARG A 1 87 ? -2.118 2.136 11.599 1.00 89.88 87 ARG A C 1
ATOM 685 O O . ARG A 1 87 ? -2.941 2.118 12.514 1.00 89.88 87 ARG A O 1
ATOM 692 N N . ARG A 1 88 ? -0.907 1.585 11.734 1.00 88.25 88 ARG A N 1
ATOM 693 C CA . ARG A 1 88 ? -0.443 1.002 13.002 1.00 88.25 88 ARG A CA 1
ATOM 694 C C . ARG A 1 88 ? -0.374 2.060 14.099 1.00 88.25 88 ARG A C 1
ATOM 696 O O . ARG A 1 88 ? -0.857 1.796 15.195 1.00 88.25 88 ARG A O 1
ATOM 703 N N . PHE A 1 89 ? 0.170 3.238 13.808 1.00 86.00 89 PHE A N 1
ATOM 704 C CA . PHE A 1 89 ? 0.233 4.338 14.766 1.00 86.00 89 PHE A CA 1
ATOM 705 C C . PHE A 1 89 ? -1.165 4.797 15.186 1.00 86.00 89 PHE A C 1
ATOM 707 O O . PHE A 1 89 ? -1.425 4.918 16.377 1.00 86.00 89 PHE A O 1
ATOM 714 N N . ARG A 1 90 ? -2.107 4.940 14.242 1.00 84.12 90 ARG A N 1
ATOM 715 C CA . ARG A 1 90 ? -3.513 5.247 14.557 1.00 84.12 90 ARG A CA 1
ATOM 716 C C . ARG A 1 90 ? -4.122 4.197 15.484 1.00 84.12 90 ARG A C 1
ATOM 718 O O . ARG A 1 90 ? -4.682 4.588 16.501 1.00 84.12 90 ARG A O 1
ATOM 725 N N . ARG A 1 91 ? -3.952 2.895 15.208 1.00 80.00 91 ARG A N 1
ATOM 726 C CA . ARG A 1 91 ? -4.436 1.794 16.074 1.00 80.00 91 ARG A CA 1
ATOM 727 C C . ARG A 1 91 ? -3.811 1.803 17.472 1.00 80.00 91 ARG A C 1
ATOM 729 O O . ARG A 1 91 ? -4.505 1.594 18.459 1.00 80.00 91 ARG A O 1
ATOM 736 N N . VAL A 1 92 ? -2.502 2.033 17.568 1.00 74.50 92 VAL A N 1
ATOM 737 C CA . VAL A 1 92 ? -1.794 2.054 18.859 1.00 74.50 92 VAL A CA 1
ATOM 738 C C . VAL A 1 92 ? -2.127 3.321 19.648 1.00 74.50 92 VAL A C 1
ATOM 740 O O . VAL A 1 92 ? -2.287 3.248 20.859 1.00 74.50 92 VAL A O 1
ATOM 743 N N . ASN A 1 93 ? -2.330 4.464 18.997 1.00 70.75 93 ASN A N 1
ATOM 744 C CA . ASN A 1 93 ? -2.760 5.691 19.671 1.00 70.75 93 ASN A CA 1
ATOM 745 C C . ASN A 1 93 ? -4.236 5.651 20.078 1.00 70.75 93 ASN A C 1
ATOM 747 O O . ASN A 1 93 ? -4.599 6.218 21.103 1.00 70.75 93 ASN A O 1
ATOM 751 N N . SER A 1 94 ? -5.072 4.924 19.334 1.00 60.28 94 SER A N 1
ATOM 752 C CA . SER A 1 94 ? -6.437 4.585 19.755 1.00 60.28 94 SER A CA 1
ATOM 753 C C . SER A 1 94 ? -6.486 3.449 20.783 1.00 60.28 94 SER A C 1
ATOM 755 O O . SER A 1 94 ? -7.571 3.079 21.216 1.00 60.28 94 SER A O 1
ATOM 757 N N . SER A 1 95 ? -5.345 2.960 21.294 1.00 58.38 95 SER A N 1
ATOM 758 C CA . SER A 1 95 ? -5.327 2.137 22.517 1.00 58.38 95 SER A CA 1
ATOM 759 C C . SER A 1 95 ? -5.853 2.881 23.751 1.00 58.38 95 SER A C 1
ATOM 761 O O . SER A 1 95 ? -6.183 2.238 24.741 1.00 58.38 95 SER A O 1
ATOM 763 N N . SER A 1 96 ? -6.014 4.210 23.685 1.00 56.59 96 SER A N 1
ATOM 764 C CA . SER A 1 96 ? -6.802 4.977 24.659 1.00 56.59 96 SER A CA 1
ATOM 765 C C . SER A 1 96 ? -8.293 4.599 24.675 1.00 56.59 96 SER A C 1
ATOM 767 O O . SER A 1 96 ? -8.970 4.880 25.659 1.00 56.59 96 SER A O 1
ATOM 769 N N . LEU A 1 97 ? -8.797 3.947 23.619 1.00 59.41 97 LEU A N 1
ATOM 770 C CA . LEU A 1 97 ? -10.177 3.467 23.483 1.00 59.41 97 LEU A CA 1
ATOM 771 C C . LEU A 1 97 ? -10.344 1.992 23.870 1.00 59.41 97 LEU A C 1
ATOM 773 O O . LEU A 1 97 ? -11.473 1.519 23.969 1.00 59.41 97 LEU A O 1
ATOM 777 N N . ILE A 1 98 ? -9.251 1.255 24.090 1.00 63.84 98 ILE A N 1
ATOM 778 C CA . ILE A 1 98 ? -9.304 -0.126 24.577 1.00 63.84 98 ILE A CA 1
ATOM 779 C C . ILE A 1 98 ? -9.156 -0.064 26.102 1.00 63.84 98 ILE A C 1
ATOM 781 O O . ILE A 1 98 ? -8.069 0.268 26.583 1.00 63.84 98 ILE A O 1
ATOM 785 N N . PRO A 1 99 ? -10.213 -0.363 26.887 1.00 66.31 99 PRO A N 1
ATOM 786 C CA . PRO A 1 99 ? -10.117 -0.362 28.340 1.00 66.31 99 PRO A CA 1
ATOM 787 C C . PRO A 1 99 ? -8.987 -1.292 28.770 1.00 66.31 99 PRO A C 1
ATOM 789 O O . PRO A 1 99 ? -8.907 -2.431 28.298 1.00 66.31 99 PRO A O 1
ATOM 792 N N . ARG A 1 100 ? -8.106 -0.812 29.655 1.00 77.94 100 ARG A N 1
ATOM 793 C CA . ARG A 1 100 ? -6.990 -1.628 30.138 1.00 77.94 100 ARG A CA 1
ATOM 794 C C . ARG A 1 100 ? -7.511 -2.947 30.727 1.00 77.94 100 ARG A C 1
ATOM 796 O O . ARG A 1 100 ? -8.605 -2.952 31.296 1.00 77.94 100 ARG A O 1
ATOM 803 N N . PRO A 1 101 ? -6.773 -4.064 30.621 1.00 83.56 101 PRO A N 1
ATOM 804 C CA . PRO A 1 101 ? -7.222 -5.351 31.158 1.00 83.56 101 PRO A CA 1
ATOM 805 C C . PRO A 1 101 ? -7.647 -5.278 32.634 1.00 83.56 101 PRO A C 1
ATOM 807 O O . PRO A 1 101 ? -8.625 -5.913 33.040 1.00 83.56 101 PRO A O 1
ATOM 810 N N . GLU A 1 102 ? -6.969 -4.445 33.425 1.00 86.88 102 GLU A N 1
ATOM 811 C CA . GLU A 1 102 ? -7.306 -4.173 34.823 1.00 86.88 102 GLU A CA 1
ATOM 812 C C . GLU A 1 102 ? -8.652 -3.438 34.954 1.00 86.88 102 GLU A C 1
ATOM 814 O O . GLU A 1 102 ? -9.495 -3.826 35.763 1.00 86.88 102 GLU A O 1
ATOM 819 N N . GLU A 1 103 ? -8.892 -2.426 34.112 1.00 88.38 103 GLU A N 1
ATOM 820 C CA . GLU A 1 103 ? -10.151 -1.669 34.034 1.00 88.38 103 GLU A CA 1
ATOM 821 C C . GLU A 1 103 ? -11.317 -2.594 33.664 1.00 88.38 103 GLU A C 1
ATOM 823 O O . GLU A 1 103 ? -12.363 -2.589 34.311 1.00 88.38 103 GLU A O 1
ATOM 828 N N . MET A 1 104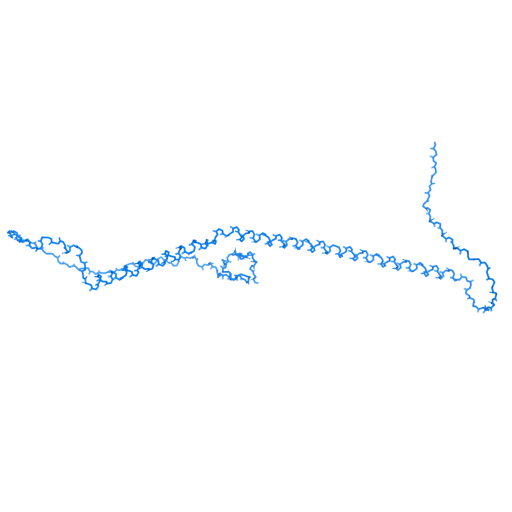 ? -11.120 -3.451 32.660 1.00 91.19 104 MET A N 1
ATOM 829 C CA . MET A 1 104 ? -12.132 -4.409 32.222 1.00 91.19 104 MET A CA 1
ATOM 830 C C . MET A 1 104 ? -12.456 -5.428 33.324 1.00 91.19 104 MET A C 1
ATOM 832 O O . MET A 1 104 ? -13.621 -5.776 33.524 1.00 91.19 104 MET A O 1
ATOM 836 N N . THR A 1 105 ? -11.449 -5.880 34.073 1.00 93.44 105 THR A N 1
ATOM 837 C CA . THR A 1 105 ? -11.630 -6.788 35.217 1.00 93.44 105 THR A CA 1
ATOM 838 C C . THR A 1 105 ? -12.398 -6.105 36.350 1.00 93.44 105 THR A C 1
ATOM 840 O O . THR A 1 105 ? -13.354 -6.676 36.881 1.00 93.44 105 THR A O 1
ATOM 843 N N . ARG A 1 106 ? -12.051 -4.852 36.672 1.00 95.62 106 ARG A N 1
ATOM 844 C CA . ARG A 1 106 ? -12.753 -4.030 37.668 1.00 95.62 106 ARG A CA 1
ATOM 845 C C . ARG A 1 106 ? -14.221 -3.824 37.294 1.00 95.62 106 ARG A C 1
ATOM 847 O O . ARG A 1 106 ? -15.097 -4.043 38.128 1.00 95.62 106 ARG A O 1
ATOM 854 N N . LEU A 1 107 ? -14.494 -3.447 36.042 1.00 94.38 107 LEU A N 1
ATOM 855 C CA . LEU A 1 107 ? -15.852 -3.237 35.537 1.00 94.38 107 LEU A CA 1
ATOM 856 C C . LEU A 1 107 ? -16.685 -4.521 35.596 1.00 94.38 107 LEU A C 1
ATOM 858 O O . LEU A 1 107 ? -17.826 -4.472 36.044 1.00 94.38 107 LEU A O 1
ATOM 862 N N . ARG A 1 108 ? -16.118 -5.679 35.228 1.00 96.12 108 ARG A N 1
ATOM 863 C CA . ARG A 1 108 ? -16.797 -6.980 35.379 1.00 96.12 108 ARG A CA 1
ATOM 864 C C . ARG A 1 108 ? -17.118 -7.294 36.842 1.00 96.12 108 ARG A C 1
ATOM 866 O O . ARG A 1 108 ? -18.208 -7.781 37.125 1.00 96.12 108 ARG A O 1
ATOM 8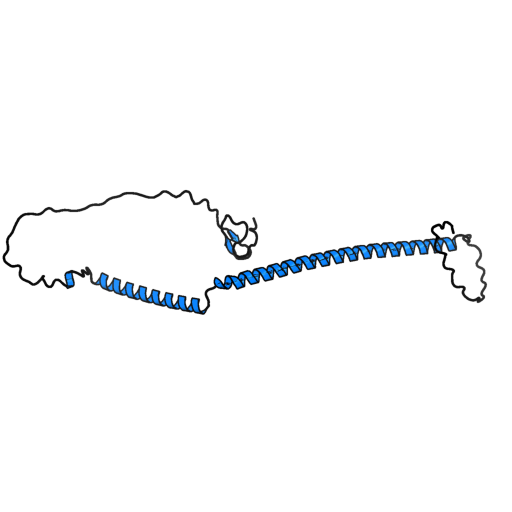73 N N . GLY A 1 109 ? -16.199 -6.995 37.762 1.00 97.25 109 GLY A N 1
ATOM 874 C CA . GLY A 1 109 ? -16.417 -7.161 39.201 1.00 97.25 109 GLY A CA 1
ATOM 875 C C . GLY A 1 109 ? -17.563 -6.296 39.727 1.00 97.25 109 GLY A C 1
ATOM 876 O O . GLY A 1 109 ? -18.462 -6.809 40.389 1.00 97.25 109 GLY A O 1
ATOM 877 N N . LEU A 1 110 ? -17.577 -5.008 39.371 1.00 97.50 110 LEU A N 1
ATOM 878 C CA . LEU A 1 110 ? -18.657 -4.089 39.742 1.00 97.50 110 LEU A CA 1
ATOM 879 C C . LEU A 1 110 ? -20.002 -4.503 39.148 1.00 97.50 110 LEU A C 1
ATOM 881 O O . LEU A 1 110 ? -21.012 -4.456 39.838 1.00 97.50 110 LEU A O 1
ATOM 885 N N . ASN A 1 111 ? -20.015 -4.944 37.891 1.00 97.19 111 ASN A N 1
ATOM 886 C CA . ASN A 1 111 ? -21.236 -5.397 37.234 1.00 97.19 111 ASN A CA 1
ATOM 887 C C . ASN A 1 111 ? -21.812 -6.635 37.942 1.00 97.19 111 ASN A C 1
ATOM 889 O O . ASN A 1 111 ? -22.999 -6.682 38.247 1.00 97.19 111 ASN A O 1
ATOM 893 N N . ARG A 1 112 ? -20.946 -7.583 38.329 1.00 98.06 112 ARG A N 1
ATOM 894 C CA . ARG A 1 112 ? -21.347 -8.736 39.143 1.00 98.06 112 ARG A CA 1
ATOM 895 C C . ARG A 1 112 ? -21.903 -8.317 40.506 1.00 98.06 112 ARG A C 1
ATOM 897 O O . ARG A 1 112 ? -22.894 -8.893 40.939 1.00 98.06 112 ARG A O 1
ATOM 904 N N . GLN A 1 113 ? -21.281 -7.343 41.171 1.00 97.88 113 GLN A N 1
ATOM 905 C CA . GLN A 1 113 ? -21.759 -6.848 42.463 1.00 97.88 113 GLN A CA 1
ATOM 906 C C . GLN A 1 113 ? -23.140 -6.201 42.337 1.00 97.88 113 GLN A C 1
ATOM 908 O O . GLN A 1 113 ? -24.050 -6.575 43.063 1.00 97.88 113 GLN A O 1
ATOM 913 N N . LEU A 1 114 ? -23.323 -5.314 41.358 1.00 98.19 114 LEU A N 1
ATOM 914 C CA . LEU A 1 114 ? -24.616 -4.684 41.090 1.00 98.19 114 LEU A CA 1
ATOM 915 C C . LEU A 1 114 ? -25.706 -5.715 40.803 1.00 98.19 114 LEU A C 1
ATOM 917 O O . LEU A 1 114 ? -26.836 -5.558 41.249 1.00 98.19 114 LEU A O 1
ATOM 921 N N . GLN A 1 115 ? -25.373 -6.782 40.081 1.00 97.81 115 GLN A N 1
ATOM 922 C CA . GLN A 1 115 ? -26.321 -7.848 39.785 1.00 97.81 115 GLN A CA 1
ATOM 923 C C . GLN A 1 115 ? -26.742 -8.614 41.049 1.00 97.81 115 GLN A C 1
ATOM 925 O O . GLN A 1 115 ? -27.925 -8.893 41.223 1.00 97.81 115 GLN A O 1
ATOM 930 N N . ILE A 1 116 ? -25.802 -8.873 41.967 1.00 98.19 116 ILE A N 1
ATOM 931 C CA . ILE A 1 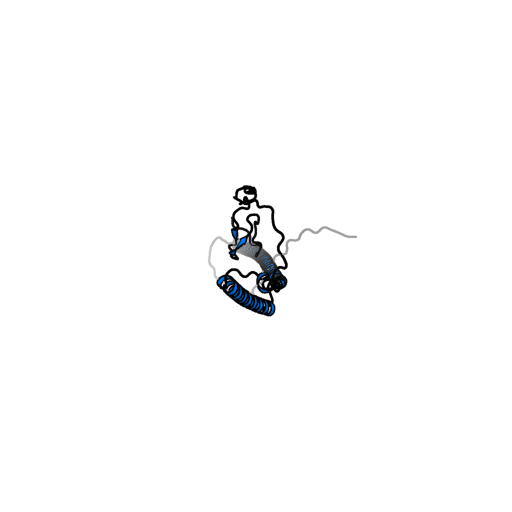116 ? -26.106 -9.437 43.292 1.00 98.19 116 ILE A CA 1
ATOM 932 C C . ILE A 1 116 ? -27.007 -8.487 44.086 1.00 98.19 116 ILE A C 1
ATOM 934 O O . ILE A 1 116 ? -27.974 -8.933 44.701 1.00 98.19 116 ILE A O 1
ATOM 938 N N . ASP A 1 117 ? -26.705 -7.190 44.074 1.00 97.88 117 ASP A N 1
ATOM 939 C CA . ASP A 1 117 ? -27.468 -6.189 44.819 1.00 97.88 117 ASP A CA 1
ATOM 940 C C . ASP A 1 117 ? -28.908 -6.097 44.293 1.00 97.88 117 ASP A C 1
ATOM 942 O O . ASP A 1 117 ? -29.849 -6.120 45.084 1.00 97.88 117 ASP A O 1
ATOM 946 N N . ILE A 1 118 ? -29.090 -6.096 42.966 1.00 97.81 118 ILE A N 1
ATOM 947 C CA . ILE A 1 118 ? -30.409 -6.153 42.320 1.00 97.81 118 ILE A CA 1
ATOM 948 C C . ILE A 1 118 ? -31.176 -7.392 42.786 1.00 97.81 118 ILE A C 1
ATOM 950 O O . ILE A 1 118 ? -32.312 -7.261 43.237 1.00 97.81 118 ILE A O 1
ATOM 954 N N . ASP A 1 119 ? -30.566 -8.577 42.738 1.00 97.38 119 ASP A N 1
ATOM 955 C CA . ASP A 1 119 ? -31.222 -9.817 43.165 1.00 97.38 119 ASP A CA 1
ATOM 956 C C . ASP A 1 119 ? -31.627 -9.775 44.646 1.00 97.38 119 ASP A C 1
ATOM 958 O O . ASP A 1 119 ? -32.697 -10.263 45.024 1.00 97.38 119 ASP A O 1
ATOM 962 N N . CYS A 1 120 ? -30.783 -9.195 45.502 1.00 97.44 120 CYS A N 1
ATOM 963 C CA . CYS A 1 120 ? -31.083 -9.001 46.918 1.00 97.44 120 CYS A CA 1
ATOM 964 C C . CYS A 1 120 ? -32.267 -8.047 47.118 1.00 97.44 120 CYS A C 1
ATOM 966 O O . CYS A 1 120 ? -33.206 -8.389 47.839 1.00 97.44 120 CYS A O 1
ATOM 968 N N . THR A 1 121 ? -32.263 -6.888 46.457 1.00 96.25 121 THR A N 1
ATOM 969 C CA . THR A 1 121 ? -33.349 -5.903 46.552 1.00 96.25 121 THR A CA 1
ATOM 970 C C . THR A 1 121 ? -34.660 -6.445 45.985 1.00 96.25 121 THR A C 1
ATOM 972 O O . THR A 1 121 ? -35.719 -6.219 46.568 1.00 96.25 121 THR A O 1
ATOM 975 N N . VAL A 1 122 ? -34.621 -7.206 44.889 1.00 96.19 122 VAL A N 1
ATOM 976 C CA . VAL A 1 122 ? -35.811 -7.869 44.332 1.00 96.19 122 VAL A CA 1
ATOM 977 C C . VAL A 1 122 ? -36.407 -8.833 45.357 1.00 96.19 122 VAL A C 1
ATOM 979 O O . VAL A 1 122 ? -37.590 -8.724 45.669 1.00 96.19 122 VAL A O 1
ATOM 982 N N . LYS A 1 123 ? -35.585 -9.692 45.977 1.00 95.62 123 LYS A N 1
ATOM 983 C CA . LYS A 1 123 ? -36.047 -10.608 47.036 1.00 95.62 123 LYS A CA 1
ATOM 984 C C . LYS A 1 123 ? -36.646 -9.870 48.230 1.00 95.62 123 LYS A C 1
ATOM 986 O O . LYS A 1 123 ? -37.670 -10.296 48.756 1.00 95.62 123 LYS A O 1
ATOM 991 N N . GLU A 1 124 ? -36.027 -8.777 48.670 1.00 92.62 124 GLU A N 1
ATOM 992 C CA . GLU A 1 124 ? -36.570 -7.942 49.747 1.00 92.62 124 GLU A CA 1
ATOM 993 C C . GLU A 1 124 ? -37.939 -7.364 49.367 1.00 92.62 124 GLU A C 1
ATOM 995 O O . GLU A 1 124 ? -38.887 -7.417 50.153 1.00 92.62 124 GLU A O 1
ATOM 1000 N N . THR A 1 125 ? -38.069 -6.881 48.133 1.00 90.06 125 THR A N 1
ATOM 1001 C CA . THR A 1 125 ? -39.321 -6.322 47.619 1.00 90.06 125 THR A CA 1
ATOM 1002 C C . THR A 1 125 ? -40.418 -7.388 47.546 1.00 90.06 125 THR A C 1
ATOM 1004 O O . THR A 1 125 ? -41.536 -7.136 47.992 1.00 90.06 125 THR A O 1
ATOM 1007 N N . ASP A 1 126 ? -40.104 -8.596 47.076 1.00 89.75 126 ASP A N 1
ATOM 1008 C CA . ASP A 1 126 ? -41.040 -9.727 47.019 1.00 89.75 126 ASP A CA 1
ATOM 1009 C C . ASP A 1 126 ? -41.505 -10.161 48.419 1.00 89.75 126 ASP A C 1
ATOM 1011 O O . ASP A 1 126 ? -42.685 -10.458 48.639 1.00 89.75 126 ASP A O 1
ATOM 1015 N N . LEU A 1 127 ? -40.603 -10.158 49.406 1.00 87.88 127 LEU A N 1
ATOM 1016 C CA . LEU A 1 127 ? -40.946 -10.441 50.802 1.00 87.88 127 LEU A CA 1
ATOM 1017 C C . LEU A 1 127 ? -41.894 -9.384 51.378 1.00 87.88 127 LEU A C 1
ATOM 1019 O O . LEU A 1 127 ? -42.848 -9.726 52.075 1.00 87.88 127 LEU A O 1
ATOM 1023 N N . LEU A 1 128 ? -41.674 -8.105 51.073 1.00 83.94 128 LEU A N 1
ATOM 1024 C CA . LEU A 1 128 ? -42.560 -7.026 51.513 1.00 83.94 128 LEU A CA 1
ATOM 1025 C C . LEU A 1 128 ? -43.920 -7.074 50.805 1.00 83.94 128 LEU A C 1
ATOM 1027 O O . LEU A 1 128 ? -44.947 -6.880 51.453 1.00 83.94 128 LEU A O 1
ATOM 1031 N N . GLN A 1 129 ? -43.949 -7.384 49.507 1.00 79.38 129 GLN A N 1
ATOM 1032 C CA . GLN A 1 129 ? -45.187 -7.523 48.735 1.00 79.38 129 GLN A CA 1
ATOM 1033 C C . GLN A 1 129 ? -46.015 -8.738 49.177 1.00 79.38 129 GLN A C 1
ATOM 1035 O O . GLN A 1 129 ? -47.231 -8.628 49.341 1.00 79.38 129 GLN A O 1
ATOM 1040 N N . SER A 1 130 ? -45.370 -9.884 49.424 1.00 77.94 130 SER A N 1
ATOM 1041 C CA . SER A 1 130 ? -46.039 -11.102 49.910 1.00 77.94 130 SER A CA 1
ATOM 1042 C C . SER A 1 130 ? -46.599 -10.954 51.327 1.00 77.94 130 SER A C 1
ATOM 1044 O O . SER A 1 130 ? -47.591 -11.600 51.666 1.00 77.94 130 SER A O 1
ATOM 1046 N N . ARG A 1 131 ? -46.040 -10.048 52.141 1.00 71.12 131 ARG A N 1
ATOM 1047 C CA . ARG A 1 131 ? -46.568 -9.693 53.468 1.00 71.12 131 ARG A CA 1
ATOM 1048 C C . ARG A 1 131 ? -47.858 -8.857 53.420 1.00 71.12 131 ARG A C 1
ATOM 1050 O O . ARG A 1 131 ? -48.438 -8.580 54.470 1.00 71.12 131 ARG A O 1
ATOM 1057 N N . GLY A 1 132 ? -48.339 -8.492 52.229 1.00 66.38 132 GLY A N 1
ATOM 1058 C CA . GLY A 1 132 ? -49.524 -7.656 52.045 1.00 66.38 132 GLY A CA 1
ATOM 1059 C C . GLY A 1 132 ? -49.268 -6.193 52.413 1.00 66.38 132 GLY A C 1
ATOM 1060 O O . GLY A 1 132 ? -48.126 -5.782 52.566 1.00 66.38 132 GLY A O 1
ATOM 1061 N N . LYS A 1 133 ? -50.343 -5.395 52.518 1.00 61.69 133 LYS A N 1
ATOM 1062 C CA . LYS A 1 133 ? -50.362 -3.922 52.677 1.00 61.69 133 LYS A CA 1
ATOM 1063 C C . LYS A 1 133 ? -49.359 -3.417 53.740 1.00 61.69 133 LYS A C 1
ATOM 1065 O O . LYS A 1 133 ? -49.708 -3.230 54.902 1.00 61.69 133 LYS A O 1
ATOM 1070 N N . PHE A 1 134 ? -48.111 -3.194 53.330 1.00 59.72 134 PHE A N 1
ATOM 1071 C CA . PHE A 1 134 ? -47.055 -2.648 54.171 1.00 59.72 134 PHE A CA 1
ATOM 1072 C C . PHE A 1 134 ? -47.286 -1.142 54.264 1.00 59.72 134 PHE A C 1
ATOM 1074 O O . PHE A 1 134 ? -46.993 -0.403 53.327 1.00 59.72 134 PHE A O 1
ATOM 1081 N N . ASP A 1 135 ? -47.900 -0.701 55.360 1.00 59.09 135 ASP A N 1
ATOM 1082 C CA . ASP A 1 135 ? -48.084 0.713 55.670 1.00 59.09 135 ASP A CA 1
ATOM 1083 C C . ASP A 1 135 ? -47.081 1.114 56.765 1.00 59.09 135 ASP A C 1
ATOM 1085 O O . ASP A 1 135 ? -47.312 0.828 57.946 1.00 59.09 135 ASP A O 1
ATOM 1089 N N . PRO A 1 136 ? -45.963 1.777 56.413 1.00 62.44 136 PRO A N 1
ATOM 1090 C CA . PRO A 1 136 ? -44.972 2.235 57.384 1.00 62.44 136 PRO A CA 1
ATOM 1091 C C . PRO A 1 136 ? -45.555 3.185 58.440 1.00 62.44 136 PRO A C 1
ATOM 1093 O O . PRO A 1 136 ? -44.971 3.336 59.513 1.00 62.44 136 PRO A O 1
ATOM 1096 N N . LYS A 1 137 ? -46.704 3.824 58.161 1.00 58.69 137 LYS A N 1
ATOM 1097 C CA . LYS A 1 137 ? -47.403 4.686 59.123 1.00 58.69 137 LYS A CA 1
ATOM 1098 C C . LYS A 1 137 ? -48.218 3.887 60.141 1.00 58.69 137 LYS A C 1
ATOM 1100 O O . LYS A 1 137 ? -48.347 4.338 61.272 1.00 58.69 137 LYS A O 1
ATOM 1105 N N . ALA A 1 138 ? -48.700 2.693 59.790 1.00 58.25 138 ALA A N 1
ATOM 1106 C CA . ALA A 1 138 ? -49.486 1.848 60.691 1.00 58.25 138 ALA A CA 1
ATOM 1107 C C . ALA A 1 138 ? -48.630 1.145 61.762 1.00 58.25 138 ALA A C 1
ATOM 1109 O O . ALA A 1 138 ? -49.124 0.842 62.844 1.00 58.25 138 ALA A O 1
ATOM 1110 N N . MET A 1 139 ? -47.334 0.920 61.505 1.00 56.66 139 MET A N 1
ATOM 1111 C CA . MET A 1 139 ? -46.433 0.281 62.479 1.00 56.66 139 MET A CA 1
ATOM 1112 C C . MET A 1 139 ? -46.098 1.156 63.698 1.00 56.66 139 MET A C 1
ATOM 1114 O O . MET A 1 139 ? -45.601 0.630 64.688 1.00 56.66 139 MET A O 1
ATOM 1118 N N . ASN A 1 140 ? -46.383 2.463 63.652 1.00 58.94 140 ASN A N 1
ATOM 1119 C CA . ASN A 1 140 ? -46.061 3.409 64.725 1.00 58.94 140 ASN A CA 1
ATOM 1120 C C . ASN A 1 140 ? -47.279 4.201 65.223 1.00 58.94 140 ASN A C 1
ATOM 1122 O O . ASN A 1 140 ? -47.125 5.310 65.740 1.00 58.94 140 ASN A O 1
ATOM 1126 N N . ASN A 1 141 ? -48.493 3.655 65.113 1.00 59.56 141 ASN A N 1
ATOM 1127 C CA . ASN A 1 141 ? -49.662 4.261 65.749 1.00 59.56 141 ASN A CA 1
ATOM 1128 C C . ASN A 1 141 ? -49.654 4.001 67.264 1.00 59.56 141 ASN A C 1
ATOM 1130 O O . ASN A 1 141 ? -50.466 3.259 67.810 1.00 59.56 141 ASN A O 1
ATOM 1134 N N . PHE A 1 142 ? -48.746 4.678 67.966 1.00 57.44 142 PHE A N 1
ATOM 1135 C CA . PHE A 1 142 ? -48.720 4.775 69.428 1.00 57.44 142 PHE A CA 1
ATOM 1136 C C . PHE A 1 142 ? -50.084 5.207 70.014 1.00 57.44 142 PHE A C 1
ATOM 1138 O O . PHE A 1 142 ? -50.413 4.871 71.149 1.00 57.44 142 PHE A O 1
ATOM 1145 N N . TYR A 1 143 ? -50.900 5.910 69.222 1.00 62.44 143 TYR A N 1
ATOM 1146 C CA . TYR A 1 143 ? -52.196 6.458 69.619 1.00 62.44 143 TYR A CA 1
ATOM 1147 C C . TYR A 1 143 ? -53.402 5.533 69.380 1.00 62.44 143 TYR A C 1
ATOM 1149 O O . TYR A 1 143 ? -54.483 5.863 69.858 1.00 62.44 143 TYR A O 1
ATOM 1157 N N . ASP A 1 144 ? -53.252 4.376 68.719 1.00 65.06 144 ASP A N 1
ATOM 1158 C CA . ASP A 1 144 ? -54.406 3.511 68.391 1.00 65.06 144 ASP A CA 1
ATOM 1159 C C . ASP A 1 144 ? -55.027 2.825 69.627 1.00 65.06 144 ASP A C 1
ATOM 1161 O O . ASP A 1 144 ? -56.182 2.407 69.584 1.00 65.06 144 ASP A O 1
ATOM 1165 N N . ASN A 1 145 ? -54.304 2.759 70.753 1.00 62.34 145 ASN A N 1
ATOM 1166 C CA . ASN A 1 145 ? -54.783 2.167 72.013 1.00 62.34 145 ASN A CA 1
ATOM 1167 C C . ASN A 1 145 ? -55.075 3.197 73.118 1.00 62.34 145 ASN A C 1
ATOM 1169 O O . ASN A 1 145 ? -55.390 2.816 74.248 1.00 62.34 145 ASN A O 1
ATOM 1173 N N . ILE A 1 146 ? -54.953 4.496 72.834 1.00 63.56 146 ILE A N 1
ATOM 1174 C CA . ILE A 1 146 ? -55.265 5.540 73.814 1.00 63.56 146 ILE A CA 1
ATOM 1175 C C . ILE A 1 146 ? -56.750 5.872 73.671 1.00 63.56 146 ILE A C 1
ATOM 1177 O O . ILE A 1 146 ? -57.199 6.289 72.606 1.00 63.56 146 ILE A O 1
ATOM 1181 N N . GLN A 1 147 ? -57.524 5.651 74.737 1.00 55.72 147 GLN A N 1
ATOM 1182 C CA . GLN A 1 147 ? -58.967 5.895 74.731 1.00 55.72 147 GLN A CA 1
ATOM 1183 C C . GLN A 1 147 ? -59.259 7.349 74.315 1.00 55.72 147 GLN A C 1
ATOM 1185 O O . GLN A 1 147 ? -58.750 8.272 74.960 1.00 55.72 147 GLN A O 1
ATOM 1190 N N . PRO A 1 148 ? -60.083 7.583 73.276 1.00 52.66 148 PRO A N 1
ATOM 1191 C CA . PRO A 1 148 ? -60.554 8.919 72.956 1.00 52.66 148 PRO A CA 1
ATOM 1192 C C . PRO A 1 148 ? -61.341 9.458 74.153 1.00 52.66 148 PRO A C 1
ATOM 1194 O O . PRO A 1 148 ? -62.317 8.847 74.591 1.00 52.66 148 PRO A O 1
ATOM 1197 N N . GLY A 1 149 ? -60.902 10.595 74.695 1.00 57.34 149 GLY A N 1
ATOM 1198 C CA . GLY A 1 149 ? -61.674 11.360 75.671 1.00 57.34 149 GLY A CA 1
ATOM 1199 C C . GLY A 1 149 ? -63.059 11.764 75.131 1.00 57.34 149 GLY A C 1
ATOM 1200 O O . GLY A 1 149 ? -63.366 11.534 73.959 1.00 57.34 149 GLY A O 1
ATOM 1201 N N . PRO A 1 150 ? -63.919 12.359 75.975 1.00 41.34 150 PRO A N 1
ATOM 1202 C CA . PRO A 1 150 ? -65.366 12.388 75.781 1.00 41.34 150 PRO A CA 1
ATOM 1203 C C . PRO A 1 150 ? -65.810 12.939 74.420 1.00 41.34 150 PRO A C 1
ATOM 1205 O O . PRO A 1 150 ? -65.396 14.012 73.986 1.00 41.34 150 PRO A O 1
ATOM 1208 N N . VAL A 1 151 ? -66.692 12.172 73.778 1.00 50.81 151 VAL A N 1
ATOM 1209 C CA . VAL A 1 151 ? -67.264 12.399 72.448 1.00 50.81 151 VAL A CA 1
ATOM 1210 C C . VAL A 1 151 ? -68.077 13.692 72.391 1.00 50.81 151 VAL A C 1
ATOM 1212 O O . VAL A 1 151 ? -69.027 13.870 73.150 1.00 50.81 151 VAL A O 1
ATOM 1215 N N . VAL A 1 152 ? -67.796 14.519 71.380 1.00 41.22 152 VAL A N 1
ATOM 1216 C CA . VAL A 1 152 ? -68.775 15.446 70.798 1.00 41.22 152 VAL A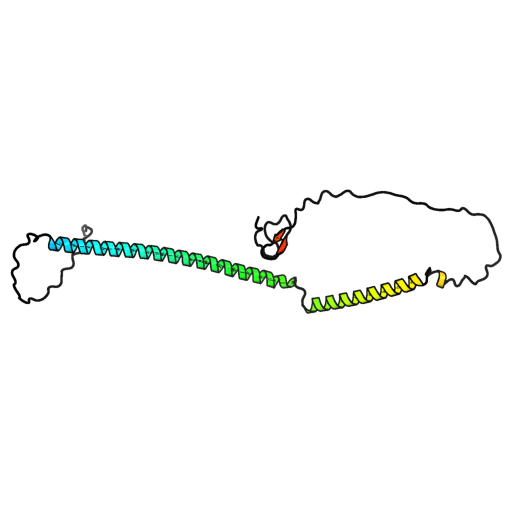 CA 1
ATOM 1217 C C . VAL A 1 152 ? -68.895 15.129 69.304 1.00 41.22 152 VAL A C 1
ATOM 1219 O O . VAL A 1 152 ? -67.921 15.181 68.558 1.00 41.22 152 VAL A O 1
ATOM 1222 N N . LEU A 1 153 ? -70.102 14.776 68.869 1.00 40.62 153 LEU A N 1
ATOM 1223 C CA . LEU A 1 153 ? -70.520 14.563 67.475 1.00 40.62 153 LEU A CA 1
ATOM 1224 C C . LEU A 1 153 ? -71.833 15.354 67.263 1.00 40.62 153 LEU A C 1
ATOM 1226 O O . LEU A 1 153 ? -72.474 15.664 68.270 1.00 40.62 153 LEU A O 1
ATOM 1230 N N . PRO A 1 154 ? -72.373 15.556 66.035 1.00 60.19 154 PRO A N 1
ATOM 1231 C CA . PRO A 1 154 ? -71.822 15.384 64.670 1.00 60.19 154 PRO A CA 1
ATOM 1232 C C . PRO A 1 154 ? -72.170 16.546 63.696 1.00 60.19 154 PRO A C 1
ATOM 1234 O O . PRO A 1 154 ? -73.054 17.342 63.999 1.00 60.19 154 PRO A O 1
ATOM 1237 N N . LYS A 1 155 ? -71.620 16.546 62.456 1.00 32.09 155 LYS A N 1
ATOM 1238 C CA . LYS A 1 155 ? -72.389 16.671 61.174 1.00 32.09 155 LYS A CA 1
ATOM 1239 C C . LYS A 1 155 ? -71.513 16.554 59.891 1.00 32.09 155 LYS A C 1
ATOM 1241 O O . LYS A 1 155 ? -70.300 16.483 60.031 1.00 32.09 155 LYS A O 1
ATOM 1246 N N . PRO A 1 156 ? -72.072 16.351 58.666 1.00 44.81 156 PRO A N 1
ATOM 1247 C CA . PRO A 1 156 ? -71.923 15.075 57.961 1.00 44.81 156 PRO A CA 1
ATOM 1248 C C . PRO A 1 156 ? -71.256 15.118 56.564 1.00 44.81 156 PRO A C 1
ATOM 1250 O O . PRO A 1 156 ? -71.349 16.082 55.816 1.00 44.81 156 PRO A O 1
ATOM 1253 N N . ARG A 1 157 ? -70.661 13.966 56.230 1.00 38.34 157 ARG A N 1
ATOM 1254 C CA . ARG A 1 157 ? -70.494 13.256 54.940 1.00 38.34 157 ARG A CA 1
ATOM 1255 C C . ARG A 1 157 ? -70.835 13.951 53.608 1.00 38.34 157 ARG A C 1
ATOM 1257 O O . ARG A 1 157 ? -71.996 14.274 53.379 1.00 38.34 157 ARG A O 1
ATOM 1264 N N . LYS A 1 158 ? -69.914 13.816 52.634 1.00 33.66 158 LYS A N 1
ATOM 1265 C CA . LYS A 1 158 ? -70.220 13.337 51.264 1.00 33.66 158 LYS A CA 1
ATOM 1266 C C . LYS A 1 158 ? -69.117 12.421 50.684 1.00 33.66 158 LYS A C 1
ATOM 1268 O O . LYS A 1 158 ? -67.949 12.785 50.643 1.00 33.66 158 LYS A O 1
ATOM 1273 N N . LYS A 1 159 ? -69.574 11.226 50.282 1.00 35.22 159 LYS A N 1
ATOM 1274 C CA . LYS A 1 159 ? -69.097 10.279 49.243 1.00 35.22 159 LYS A CA 1
ATOM 1275 C C . LYS A 1 159 ? -69.087 10.965 47.857 1.00 35.22 159 LYS A C 1
ATOM 1277 O O . LYS A 1 159 ? -69.748 11.989 47.734 1.00 35.22 159 LYS A O 1
ATOM 1282 N N . ASP A 1 160 ? -68.497 10.515 46.753 1.00 32.53 160 ASP A N 1
ATOM 1283 C CA . ASP A 1 160 ? -67.859 9.291 46.232 1.00 32.53 160 ASP A CA 1
ATOM 1284 C C . ASP A 1 160 ? -66.931 9.807 45.088 1.00 32.53 160 ASP A C 1
ATOM 1286 O O . ASP A 1 160 ? -67.168 10.888 44.553 1.00 32.53 160 ASP A O 1
ATOM 1290 N N . GLY A 1 161 ? -65.800 9.178 44.762 1.00 33.09 161 GLY A N 1
ATOM 1291 C CA . GLY A 1 161 ? -65.742 8.200 43.666 1.00 33.09 161 GLY A CA 1
ATOM 1292 C C . GLY A 1 161 ? -65.245 8.829 42.352 1.00 33.09 161 GLY A C 1
ATOM 1293 O O . GLY A 1 161 ? -65.946 9.620 41.732 1.00 33.09 161 GLY A O 1
ATOM 1294 N N . GLY A 1 162 ? -64.025 8.481 41.935 1.00 41.62 162 GLY A N 1
ATOM 1295 C CA . GLY A 1 162 ? -63.471 8.849 40.630 1.00 41.62 162 GLY A CA 1
ATOM 1296 C C . GLY A 1 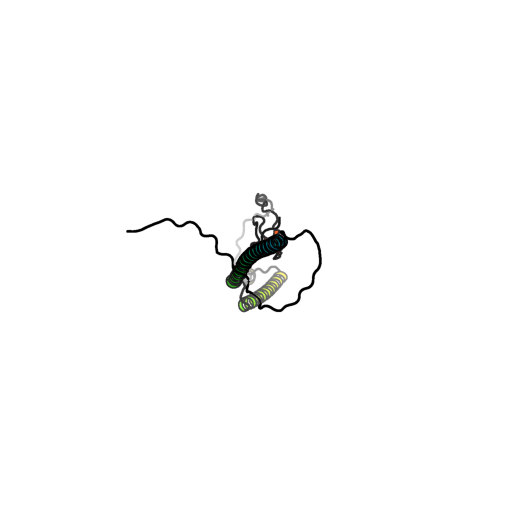162 ? -63.814 7.837 39.537 1.00 41.62 162 GLY A C 1
ATOM 1297 O O . GLY A 1 162 ? -64.016 6.665 39.843 1.00 41.62 162 GLY A O 1
ATOM 1298 N N . VAL A 1 163 ? -63.801 8.284 38.275 1.00 33.88 163 VAL A N 1
ATOM 1299 C CA . VAL A 1 163 ? -63.537 7.458 37.083 1.00 33.88 163 VAL A CA 1
ATOM 1300 C C . VAL A 1 163 ? -62.816 8.303 36.017 1.00 33.88 163 VAL A C 1
ATOM 1302 O O . VAL A 1 163 ? -63.201 9.433 35.735 1.00 33.88 163 VAL A O 1
ATOM 1305 N N . SER A 1 164 ? -61.754 7.695 35.488 1.00 35.84 164 SER A N 1
ATOM 1306 C CA . SER A 1 164 ? -61.035 7.804 34.208 1.00 35.84 164 SER A CA 1
ATOM 1307 C C . SER A 1 164 ? -61.510 8.774 33.111 1.00 35.84 164 SER A C 1
ATOM 1309 O O . SER A 1 164 ? -62.695 8.844 32.812 1.00 35.84 164 SER A O 1
ATOM 1311 N N . SER A 1 165 ? -60.558 9.331 32.339 1.00 34.84 165 SER A N 1
ATOM 1312 C CA . SER A 1 165 ? -60.214 8.846 30.976 1.00 34.84 165 SER A CA 1
ATOM 1313 C C . SER A 1 165 ? -59.563 9.923 30.074 1.00 34.84 165 SER A C 1
ATOM 1315 O O . SER A 1 165 ? -60.093 11.016 29.915 1.00 34.84 165 SER A O 1
ATOM 1317 N N . MET A 1 166 ? -58.458 9.529 29.424 1.00 39.03 166 MET A N 1
ATOM 1318 C CA . MET A 1 166 ? -57.996 9.905 28.071 1.00 39.03 166 MET A CA 1
ATOM 1319 C C . MET A 1 166 ? -57.700 11.375 27.721 1.00 39.03 166 MET A C 1
ATOM 1321 O O . MET A 1 166 ? -58.601 12.147 27.411 1.00 39.03 166 MET A O 1
ATOM 1325 N N . ARG A 1 167 ? -56.405 11.667 27.521 1.00 32.25 167 ARG A N 1
ATOM 1326 C CA . ARG A 1 167 ? -55.862 12.344 26.320 1.00 32.25 167 ARG A CA 1
ATOM 1327 C C . ARG A 1 167 ? -54.487 11.717 26.048 1.00 32.25 167 ARG A C 1
ATOM 1329 O O . ARG A 1 167 ? -53.612 11.796 26.897 1.00 32.25 167 ARG A O 1
ATOM 1336 N N . ALA A 1 168 ? -54.318 10.856 25.045 1.00 43.69 168 ALA A N 1
ATOM 1337 C CA . ALA A 1 168 ? -54.189 11.204 23.627 1.00 43.69 168 ALA A CA 1
ATOM 1338 C C . ALA A 1 168 ? -53.228 12.386 23.428 1.00 43.69 168 ALA A C 1
ATOM 1340 O O . ALA A 1 168 ? -53.618 13.546 23.514 1.00 43.69 168 ALA A O 1
ATOM 1341 N N . GLY A 1 169 ? -51.965 12.049 23.186 1.00 31.88 169 GLY A N 1
ATOM 1342 C CA . GLY A 1 169 ? -50.883 12.980 22.898 1.00 31.88 169 GLY A CA 1
ATOM 1343 C C . GLY A 1 169 ? -49.684 12.208 22.368 1.00 31.88 169 GLY A C 1
ATOM 1344 O O . GLY A 1 169 ? -48.629 12.204 22.983 1.00 31.88 169 GLY A O 1
ATOM 1345 N N . ARG A 1 170 ? -49.889 11.480 21.267 1.00 43.47 170 ARG A N 1
ATOM 1346 C CA . ARG A 1 170 ? -48.814 10.999 20.398 1.00 43.47 170 ARG A CA 1
ATOM 1347 C C . ARG A 1 170 ? -48.229 12.249 19.730 1.00 43.47 170 ARG A C 1
ATOM 1349 O O . ARG A 1 170 ? -48.975 12.876 18.977 1.00 43.47 170 ARG A O 1
ATOM 1356 N N . PRO A 1 171 ? -46.969 12.654 19.964 1.00 38.91 171 PRO A N 1
ATOM 1357 C CA . PRO A 1 171 ? -46.280 13.437 18.955 1.00 38.91 171 PRO A CA 1
ATOM 1358 C C . PRO A 1 171 ? -46.136 12.506 17.752 1.00 38.91 171 PRO A C 1
ATOM 1360 O O . PRO A 1 171 ? -45.834 11.321 17.918 1.00 38.91 171 PRO A O 1
ATOM 1363 N N . GLY A 1 172 ? -46.490 13.007 16.572 1.00 34.94 172 GLY A N 1
ATOM 1364 C CA . GLY A 1 172 ? -46.412 12.263 15.321 1.00 34.94 172 GLY A CA 1
ATOM 1365 C C . GLY A 1 172 ? -45.034 11.634 15.095 1.00 34.94 172 GLY A C 1
ATOM 1366 O O . GLY A 1 172 ? -44.084 11.967 15.806 1.00 34.94 172 GLY A O 1
ATOM 1367 N N . PRO A 1 173 ? -44.917 10.719 14.116 1.00 44.50 173 PRO A N 1
ATOM 1368 C CA . PRO A 1 173 ? -43.599 10.363 13.617 1.00 44.50 173 PRO A CA 1
ATOM 1369 C C . PRO A 1 173 ? -42.933 11.680 13.216 1.00 44.50 173 PRO A C 1
ATOM 1371 O O . PRO A 1 173 ? -43.454 12.408 12.372 1.00 44.50 173 PRO A O 1
ATOM 1374 N N . GLN A 1 174 ? -41.877 12.047 13.936 1.00 37.72 174 GLN A N 1
ATOM 1375 C CA . GLN A 1 174 ? -40.986 13.088 13.471 1.00 37.72 174 GLN A CA 1
ATOM 1376 C C . GLN A 1 174 ? -40.470 12.613 12.115 1.00 37.72 174 GLN A C 1
ATOM 1378 O O . GLN A 1 174 ? -40.098 11.450 11.963 1.00 37.72 174 GLN A O 1
ATOM 1383 N N . ASP A 1 175 ? -40.545 13.499 11.134 1.00 42.38 175 ASP A N 1
ATOM 1384 C CA . ASP A 1 175 ? -40.053 13.325 9.774 1.00 42.38 175 ASP A CA 1
ATOM 1385 C C . ASP A 1 175 ? -38.511 13.201 9.747 1.00 42.38 175 ASP A C 1
ATOM 1387 O O . ASP A 1 175 ? -37.836 14.034 9.149 1.00 42.38 175 ASP A O 1
ATOM 1391 N N . GLU A 1 176 ? -37.929 12.192 10.406 1.00 43.66 176 GLU A N 1
ATOM 1392 C CA . GLU A 1 176 ? -36.467 12.041 10.531 1.00 43.66 176 GLU A CA 1
ATOM 1393 C C . GLU A 1 176 ? -35.926 10.640 10.186 1.00 43.66 176 GLU A C 1
ATOM 1395 O O . GLU A 1 176 ? -34.789 10.330 10.512 1.00 43.66 176 GLU A O 1
ATOM 1400 N N . ASP A 1 177 ? -36.662 9.810 9.441 1.00 48.50 177 ASP A N 1
ATOM 1401 C CA . ASP A 1 177 ? -36.192 8.456 9.078 1.00 48.50 177 ASP A CA 1
ATOM 1402 C C . ASP A 1 177 ? -35.804 8.304 7.588 1.00 48.50 177 ASP A C 1
ATOM 1404 O O . ASP A 1 177 ? -36.010 7.255 6.978 1.00 48.50 177 ASP A O 1
ATOM 1408 N N . PHE A 1 178 ? -35.218 9.339 6.970 1.00 49.59 178 PHE A N 1
ATOM 1409 C CA . PHE A 1 178 ? -34.493 9.194 5.688 1.00 49.59 178 PHE A CA 1
ATOM 1410 C C . PHE A 1 178 ? -32.979 9.007 5.876 1.00 49.59 178 PHE A C 1
ATOM 1412 O O . PHE A 1 178 ? -32.190 9.215 4.951 1.00 49.59 178 PHE A O 1
ATOM 1419 N N . GLU A 1 179 ? -32.547 8.574 7.057 1.00 63.75 179 GLU A N 1
ATOM 1420 C CA . GLU A 1 179 ? -31.186 8.092 7.251 1.00 63.75 179 GLU A CA 1
ATOM 1421 C C . GLU A 1 179 ? -31.105 6.704 6.599 1.00 63.75 179 GLU A C 1
ATOM 1423 O O . GLU A 1 179 ? -31.594 5.713 7.132 1.00 63.75 179 GLU A O 1
ATOM 1428 N N . GLY A 1 180 ? -30.625 6.652 5.350 1.00 68.88 180 GLY A N 1
ATOM 1429 C CA . GLY A 1 180 ? -30.603 5.430 4.539 1.00 68.88 180 GLY A CA 1
ATOM 1430 C C . GLY A 1 180 ? -30.009 4.208 5.261 1.00 68.88 180 GLY A C 1
ATOM 1431 O O . GLY A 1 180 ? -29.343 4.316 6.286 1.00 68.88 180 GLY A O 1
ATOM 1432 N N . ALA A 1 181 ? -30.205 3.010 4.709 1.00 82.69 181 ALA A N 1
ATOM 1433 C CA . ALA A 1 181 ? -29.683 1.798 5.340 1.00 82.69 181 ALA A CA 1
ATOM 1434 C C . ALA A 1 181 ? -28.159 1.893 5.577 1.00 82.69 181 ALA A C 1
ATOM 1436 O O . ALA A 1 181 ? -27.387 2.166 4.649 1.00 82.69 181 ALA A O 1
ATOM 1437 N N . GLN A 1 182 ? -27.739 1.659 6.826 1.00 90.62 182 GLN A N 1
ATOM 1438 C CA . GLN A 1 182 ? -26.330 1.476 7.176 1.00 90.62 182 GLN A CA 1
ATOM 1439 C C . GLN A 1 182 ? -25.720 0.352 6.328 1.00 90.62 182 GLN A C 1
ATOM 1441 O O . GLN A 1 182 ? -26.403 -0.604 5.956 1.00 90.62 182 GLN A O 1
ATOM 1446 N N . TRP A 1 183 ? -24.428 0.457 6.016 1.00 93.38 183 TRP A N 1
ATOM 1447 C CA . TRP A 1 183 ? -23.739 -0.499 5.145 1.00 93.38 183 TRP A CA 1
ATOM 1448 C C . TRP A 1 183 ? -22.563 -1.168 5.854 1.00 93.38 183 TRP A C 1
ATOM 1450 O O . TRP A 1 183 ? -21.754 -0.512 6.511 1.00 93.38 183 TRP A O 1
ATOM 1460 N N . SER A 1 184 ? -22.440 -2.487 5.707 1.00 94.44 184 SER A N 1
ATOM 1461 C CA . SER A 1 184 ? -21.313 -3.250 6.246 1.00 94.44 184 SER A CA 1
ATOM 1462 C C . SER A 1 184 ? -20.068 -3.084 5.375 1.00 94.44 184 SER A C 1
ATOM 1464 O O . SER A 1 184 ? -20.122 -3.310 4.168 1.00 94.44 184 SER A O 1
ATOM 1466 N N . CYS A 1 185 ? -18.929 -2.743 5.974 1.00 93.31 185 CYS A N 1
ATOM 1467 C CA . CYS A 1 185 ? -17.650 -2.691 5.274 1.00 93.31 185 CYS A CA 1
ATOM 1468 C C . CYS A 1 185 ? -17.185 -4.088 4.852 1.00 93.31 185 CYS A C 1
ATOM 1470 O O . CYS A 1 185 ? -17.053 -4.974 5.691 1.00 93.31 185 CYS A O 1
ATOM 1472 N N . GLU A 1 186 ? -16.834 -4.266 3.581 1.00 92.38 186 GLU A N 1
ATOM 1473 C CA . GLU A 1 186 ? -16.338 -5.547 3.056 1.00 92.38 186 GLU A CA 1
ATOM 1474 C C . GLU A 1 186 ? -14.989 -5.970 3.660 1.00 92.38 186 GLU A C 1
ATOM 1476 O O . GLU A 1 186 ? -14.683 -7.156 3.724 1.00 92.38 186 GLU A O 1
ATOM 1481 N N . SER A 1 187 ? -14.179 -5.019 4.140 1.00 91.00 187 SER A N 1
ATOM 1482 C CA . SER A 1 187 ? -12.852 -5.310 4.703 1.00 91.00 187 SER A CA 1
ATOM 1483 C C . SER A 1 187 ? -12.849 -5.600 6.202 1.00 91.00 187 SER A C 1
ATOM 1485 O O . SER A 1 187 ? -12.025 -6.384 6.663 1.00 91.00 187 SER A O 1
ATOM 1487 N N . CYS A 1 188 ? -13.713 -4.945 6.983 1.00 93.00 188 CYS A N 1
ATOM 1488 C CA . CYS A 1 188 ? -13.706 -5.068 8.448 1.00 93.00 188 CYS A CA 1
ATOM 1489 C C . CYS A 1 188 ? -15.078 -5.356 9.068 1.00 93.00 188 CYS A C 1
ATOM 1491 O O . CYS A 1 188 ? -15.191 -5.406 10.289 1.00 93.00 188 CYS A O 1
ATOM 1493 N N . THR A 1 189 ? -16.118 -5.564 8.254 1.00 92.50 189 THR A N 1
ATOM 1494 C CA . THR A 1 189 ? -17.508 -5.891 8.647 1.00 92.50 189 THR A CA 1
ATOM 1495 C C . THR A 1 189 ? -18.241 -4.834 9.476 1.00 92.50 189 THR A C 1
ATOM 1497 O O . THR A 1 189 ? -19.391 -5.032 9.856 1.00 92.50 189 THR A O 1
ATOM 1500 N N . PHE A 1 190 ? -17.613 -3.683 9.715 1.00 94.12 190 PHE A N 1
ATOM 1501 C CA . PHE A 1 190 ? -18.197 -2.586 10.475 1.00 94.12 190 PHE A CA 1
ATOM 1502 C C . PHE A 1 190 ? -19.429 -1.984 9.774 1.00 94.12 190 PHE A C 1
ATOM 1504 O O . PHE A 1 190 ? -19.391 -1.771 8.562 1.00 94.12 190 PHE A O 1
ATOM 1511 N N . LEU A 1 191 ? -20.497 -1.691 10.525 1.00 94.19 191 LEU A N 1
ATOM 1512 C CA . LEU A 1 191 ? -21.735 -1.061 10.041 1.00 94.19 191 LEU A CA 1
ATOM 1513 C C . LEU A 1 191 ? -21.583 0.464 10.016 1.00 94.19 191 LEU A C 1
ATOM 1515 O O . LEU A 1 191 ? -21.623 1.122 11.047 1.00 94.19 191 LEU A O 1
ATOM 1519 N N . ASN A 1 192 ? -21.392 1.021 8.824 1.00 92.50 192 ASN A N 1
ATOM 1520 C CA . ASN A 1 192 ? -21.140 2.440 8.613 1.00 92.50 192 ASN A CA 1
ATOM 1521 C C . ASN A 1 192 ? -22.430 3.221 8.388 1.00 92.50 192 ASN A C 1
ATOM 1523 O O . ASN A 1 192 ? -23.396 2.720 7.803 1.00 92.50 192 ASN A O 1
ATOM 1527 N N . HIS A 1 193 ? -22.382 4.497 8.757 1.00 91.25 193 HIS A N 1
ATOM 1528 C CA . HIS A 1 193 ? -23.433 5.454 8.458 1.00 91.25 193 HIS A CA 1
ATOM 1529 C C . HIS A 1 193 ? -23.699 5.558 6.937 1.00 91.25 193 HIS A C 1
ATOM 1531 O O . HIS A 1 193 ? -22.742 5.610 6.152 1.00 91.25 193 HIS A O 1
ATOM 1537 N N . PRO A 1 194 ? -24.966 5.637 6.481 1.00 90.50 194 PRO A N 1
ATOM 1538 C CA . PRO A 1 194 ? -25.323 5.724 5.057 1.00 90.50 194 PRO A CA 1
ATOM 1539 C C . PRO A 1 194 ? -24.663 6.887 4.307 1.00 90.50 194 PRO A C 1
ATOM 1541 O O . PRO A 1 194 ? -24.384 6.751 3.116 1.00 90.50 194 PRO A O 1
ATOM 1544 N N . ALA A 1 195 ? -24.396 8.002 4.995 1.00 87.69 195 ALA A N 1
ATOM 1545 C CA . ALA A 1 195 ? -23.771 9.198 4.419 1.00 87.69 195 ALA A CA 1
ATOM 1546 C C . ALA A 1 195 ? -22.263 9.047 4.138 1.00 87.69 195 ALA A C 1
ATOM 1548 O O . ALA A 1 195 ? -21.678 9.884 3.452 1.00 87.69 195 ALA A O 1
ATOM 1549 N N . LEU A 1 196 ? -21.616 8.004 4.668 1.00 89.12 196 LEU A N 1
ATOM 1550 C CA . LEU A 1 196 ? -20.183 7.792 4.503 1.00 89.12 196 LEU A CA 1
ATOM 1551 C C . LEU A 1 196 ? -19.882 6.992 3.230 1.00 89.12 196 LEU A C 1
ATOM 1553 O O . LEU A 1 196 ? -20.456 5.934 2.970 1.00 89.12 196 LEU A O 1
ATOM 1557 N N . ASN A 1 197 ? -18.918 7.490 2.460 1.00 90.94 197 ASN A N 1
ATOM 1558 C CA . ASN A 1 197 ? -18.354 6.861 1.262 1.00 90.94 197 ASN A CA 1
ATOM 1559 C C . ASN A 1 197 ? -17.088 6.031 1.551 1.00 90.94 197 ASN A C 1
ATOM 1561 O O . ASN A 1 197 ? -16.519 5.421 0.644 1.00 90.94 197 ASN A O 1
ATOM 1565 N N . ARG A 1 198 ? -16.632 6.015 2.805 1.00 93.81 198 ARG A N 1
ATOM 1566 C CA . ARG A 1 198 ? -15.513 5.215 3.315 1.00 93.81 198 ARG A CA 1
ATOM 1567 C C . ARG A 1 198 ? -15.878 4.651 4.676 1.00 93.81 198 ARG A C 1
ATOM 1569 O O . ARG A 1 198 ? -16.676 5.249 5.390 1.00 93.81 198 ARG A O 1
ATOM 1576 N N . CYS A 1 199 ? -15.290 3.517 5.034 1.00 94.50 199 CYS A N 1
ATOM 1577 C CA . CYS A 1 199 ? -15.521 2.942 6.347 1.00 94.50 199 CYS A CA 1
ATOM 1578 C C . CYS A 1 199 ? -14.901 3.820 7.443 1.00 94.50 199 CYS A C 1
ATOM 1580 O O . CYS A 1 199 ? -13.726 4.160 7.348 1.00 94.50 199 CYS A O 1
ATOM 1582 N N . GLU A 1 200 ? -15.640 4.144 8.503 1.00 92.81 200 GLU A N 1
ATOM 1583 C CA . GLU A 1 200 ? -15.120 4.954 9.615 1.00 92.81 200 GLU A CA 1
ATOM 1584 C C . GLU A 1 200 ? -14.013 4.248 10.410 1.00 92.81 200 GLU A C 1
ATOM 1586 O O . GLU A 1 200 ? -13.146 4.897 10.989 1.00 92.81 200 GLU A O 1
ATOM 1591 N N . GLN A 1 201 ? -14.007 2.913 10.404 1.00 89.88 201 GLN A N 1
ATOM 1592 C CA . GLN A 1 201 ? -13.069 2.120 11.191 1.00 89.88 201 GLN A CA 1
ATOM 1593 C C . GLN A 1 201 ? -11.765 1.804 10.443 1.00 89.88 201 GLN A C 1
ATOM 1595 O O . GLN A 1 201 ? -10.708 1.702 11.072 1.00 89.88 201 GLN A O 1
ATOM 1600 N N . CYS A 1 202 ? -11.823 1.601 9.121 1.00 91.44 202 CYS A N 1
ATOM 1601 C CA . CYS A 1 202 ? -10.672 1.165 8.318 1.00 91.44 202 CYS A CA 1
ATOM 1602 C C . CYS A 1 202 ? -10.396 2.016 7.069 1.00 91.44 202 CYS A C 1
ATOM 1604 O O . CYS A 1 202 ? -9.473 1.696 6.321 1.00 91.44 202 CYS A O 1
ATOM 1606 N N . GLU A 1 203 ? -11.190 3.064 6.831 1.00 92.38 203 GLU A N 1
ATOM 1607 C CA . GLU A 1 203 ? -11.067 4.041 5.734 1.00 92.38 203 GLU A CA 1
ATOM 1608 C C . GLU A 1 203 ? -11.158 3.458 4.312 1.00 92.38 203 GLU A C 1
ATOM 1610 O O . GLU A 1 203 ? -10.991 4.183 3.329 1.00 92.38 203 GLU A O 1
ATOM 1615 N N . MET A 1 204 ? -11.482 2.167 4.179 1.00 92.62 204 MET A N 1
ATOM 1616 C CA . MET A 1 204 ? -11.666 1.522 2.879 1.00 92.62 204 MET A CA 1
ATOM 1617 C C . MET A 1 204 ? -12.888 2.128 2.170 1.00 92.62 204 MET A C 1
ATOM 1619 O O . MET A 1 204 ? -13.913 2.335 2.832 1.00 92.62 204 MET A O 1
ATOM 1623 N N . PRO A 1 205 ? -12.809 2.441 0.862 1.00 90.56 205 PRO A N 1
ATOM 1624 C CA . PRO A 1 205 ? -13.951 2.933 0.101 1.00 90.56 205 PRO A CA 1
ATOM 1625 C C . PRO A 1 205 ? -15.146 1.989 0.191 1.00 90.56 205 PRO A C 1
ATOM 1627 O O . PRO A 1 205 ? -15.000 0.770 0.264 1.00 90.56 205 PRO A O 1
ATOM 1630 N N . ARG A 1 206 ? -16.339 2.581 0.171 1.00 90.44 206 ARG A N 1
ATOM 1631 C CA . ARG A 1 206 ? -17.580 1.849 -0.045 1.00 90.44 206 ARG A CA 1
ATOM 1632 C C . ARG A 1 206 ? -17.564 1.328 -1.480 1.00 90.44 206 ARG A C 1
ATOM 1634 O O . ARG A 1 206 ? -17.652 2.123 -2.413 1.00 90.44 206 ARG A O 1
ATOM 1641 N N . CYS A 1 207 ? -17.418 0.018 -1.644 1.00 76.00 207 CYS A N 1
ATOM 1642 C CA . CYS A 1 207 ? -17.673 -0.645 -2.916 1.00 76.00 207 CYS A CA 1
ATOM 1643 C C . CYS A 1 207 ? -19.168 -0.460 -3.223 1.00 76.00 207 CYS A C 1
ATOM 1645 O O . CYS A 1 207 ? -20.017 -0.929 -2.465 1.00 76.00 207 CYS A O 1
ATOM 1647 N N . THR A 1 208 ? -19.480 0.348 -4.236 1.00 62.84 208 THR A N 1
ATOM 1648 C CA . THR A 1 208 ? -20.847 0.584 -4.731 1.00 62.84 208 THR A CA 1
ATOM 1649 C C . THR A 1 208 ? -21.220 -0.428 -5.791 1.00 62.84 208 THR A C 1
ATOM 1651 O O . THR A 1 208 ? -20.367 -0.626 -6.688 1.00 62.84 208 THR A O 1
#

=== Feature glossary ===
Key to the feature types in this record:

Secondary structure (8-state, DSSP). Secondary structure is the local, repeating backbone conformation. DSSP classifies it into eight states by reading the hydrogen-bond network: three helix types (H, G, I), two β types (E, B), two non-regular types (T, S), and unstructured coil (-).

Backbone torsions (φ/ψ). Backbone dihedral angles. Every residue except chain termini has a φ (preceding-C → N → Cα → C) and a ψ (N → Cα → C → next-N). They are reported in degrees following the IUPAC sign convention. Secondary structure is essentially a statement about which (φ, ψ) basin each residue occupies.

Predicted aligned error. Predicted Aligned Error (PAE) is an AlphaFold confidence matrix: entry (i, j) is the expected error in the position of residue j, in ångströms, when the prediction is superimposed on the true structure at residue i. Low PAE within a block of residues means that block is internally rigid and well-predicted; high PAE between two blocks means their relative placement is uncertain even if each block individually is confident.

B-factor. B-factor (Debye–Waller factor) reflects atomic displacement in the crystal lattice. It is an experimental observable (units Å²), not a prediction; low values mean the atom is pinned down, high values mean it moves or is heterogeneous across the crystal.

Secondary structure (3-state, P-SEA). Three-state secondary structure (P-SEA) collapses the eight DSSP classes into helix (a), strand (b), and coil (c). P-SEA assigns these from Cα geometry alone — distances and angles — without requiring backbone oxygens, so it works on any Cα trace.

Sequence. Primary structure: the covalent order of the twenty standard amino acids along the backbone. Two proteins with the same sequence will (almost always) fold to the same structure; two with 30% identity often share a fold but not the details.

pLDDT. pLDDT is the predicted lDDT-Cα score: AlphaFold's confidence that the local environment of each residue (all inter-atomic distances within 15 Å) is correctly placed. It is a per-residue number between 0 and 100, with higher meaning more reliable.

InterPro / GO / CATH / organism. Functional annotations link the protein to curated databases. InterPro entries identify conserved domains and families by matching the sequence against member-database signatures (Pfam, PROSITE, CDD, …). Gene Ontology (GO) terms describe molecular function, biological process, and cellular component in a controlled vocabulary. CATH places the structure in a hierarchical fold classification (Class/Architecture/Topology/Homologous-superfamily). The organism is the source species.

Contact-map, Ramachandran, and PAE plots. Three diagnostic plots accompany the record. The Cα contact map visualizes the tertiary structure as a 2D adjacency matrix (8 Å cutoff, sequence-local contacts suppressed). The Ramachandran plot shows the distribution of backbone (φ, ψ) torsions, with points in the α and β basins reflecting secondary structure content. The PAE plot shows AlphaFold's inter-residue confidence as a color matrix.

mmCIF coordinates. The mmCIF table is the protein's shape written out atom by atom. For each backbone N, Cα, C, and carbonyl O, it records an (x, y, z) coordinate triple in Å plus the residue type, chain letter, and residue number.

Radius of gyration, Cα contacts, bounding box. Three whole-structure scalars: the radius of gyration (RMS distance of Cα from centroid, in Å), the count of Cα–Cα contacts (pairs closer than 8 Å and separated by more than four residues in sequence — i.e. tertiary, not local, contacts), and the bounding-box dimensions. Together they distinguish compact globular folds from extended fibres or disordered chains.

Foldseek 3Di. The Foldseek 3Di string encodes local tertiary geometry as a 20-letter alphabet — one character per residue — derived from the relative positions of nearby Cα atoms. Unlike the amino-acid sequence, 3Di is a direct function of the 3D structure, so two proteins with the same fold have similar 3Di strings even at low sequence identity.

Rendered structure images. Six rendered views show the 3D structure from the faces of a cube — i.e. along ±x, ±y, ±z. Rendering representation is drawn randomly per protein from cartoon (secondary-structure ribbons), sticks (backbone bonds), or molecular surface; coloring is either N→C rainbow (blue at the N-terminus through red at the C-terminus) or one color per chain.

Nearest PDB structures. The Foldseek neighbor list gives the closest experimentally determined structures in the PDB, ranked by structural alignment. TM-score near 1 means near-identical fold; near 0.3 means only rough topology match. This is how one finds what a novel AlphaFold prediction most resembles in the solved-structure universe.

Solvent-accessible surface area. SASA measures how much of the protein is reachable by solvent. It is computed by rolling a water-sized probe over the atomic surface and summing the exposed area (Å²). Per-residue SASA distinguishes core (buried, low SASA) from surface (exposed, high SASA) residues; total SASA is a whole-molecule size measure.